Protein AF-A5BMZ5-F1 (afdb_monomer_lite)

pLDDT: mean 78.43, std 20.69, range [29.09, 98.38]

Radius of gyration: 74.48 Å; chains: 1; bounding box: 152×68×189 Å

Secondary structure (DSSP, 8-state):
-------HHHHHHHHHHHHHHHHSPPGGGS---------TTGGGSTT--HHHHHHHHHHHS-HHHHHHHHHHHHHHHHHHHHHHHHHHHHHHHHHHHHHHHHHHHHHHHHHHHHHHHHHHHHHHHHHHHHHHHHHHHHHHHHHHHHHHHHHHHHHHHHHHIIIIIHHHHHHHHHHHHHHHHHHHHHHH-TTS-HHHHHHHHHHHHHTT--THHHHHHHHHHHHHHHHHHHHHHHHTTSS-----------------TTHHHHHHHHHHHHHHHHHHHH-GGGGTTTSSTTS-----------

Foldseek 3Di:
DDDPPDDPVVVVVVVVVVVCVVPPDDCVVPDDDDDDDPDLPCCVPPPDDPVVSVVVCPVPDDPVVVVVVVVVVVVVVVVVVVVVVVVVVVVVVVVVVVVVVVVVVVVVVVVVVVVVVVVVVVVVVVVVVVVVVVVVVVVVVVVVVVVVVVVVVVVVVVVCCVPVVVVVVVVVVVVLVVLLVVLLVLLPDPPHDLVSNLVSLVVCVVSVHDCVVSLVVLVVVLVVLVVVLVVVVVVVVPPDDDDDDDDDDDDDDDPDPVPVSVVSVVVSVVSVVSSCSSCVPVPVVVVCPVPPPDDDDDDDDD

InterPro domains:
  IPR014812 Vacuolar protein sorting-associated protein 51 [PTHR15954] (8-158)

Organism: Vitis vinifera (NCBI:txid29760)

Structure (mmCIF, N/CA/C/O backbone):
data_AF-A5BMZ5-F1
#
_entry.id   AF-A5BMZ5-F1
#
loop_
_atom_site.group_PDB
_atom_site.id
_atom_site.type_symbol
_atom_site.label_atom_id
_atom_site.label_alt_id
_atom_site.label_comp_id
_atom_site.label_asym_id
_atom_site.label_entity_id
_atom_site.label_seq_id
_atom_site.pdbx_PDB_ins_code
_atom_site.Cartn_x
_atom_site.Cartn_y
_atom_site.Cartn_z
_atom_site.occupancy
_atom_site.B_iso_or_equiv
_atom_site.auth_seq_id
_atom_site.auth_comp_id
_atom_site.auth_asym_id
_atom_site.auth_atom_id
_atom_site.pdbx_PDB_model_num
ATOM 1 N N . MET A 1 1 ? 2.599 -27.514 20.127 1.00 39.00 1 MET A N 1
ATOM 2 C CA . MET A 1 1 ? 1.258 -26.909 20.258 1.00 39.00 1 MET A CA 1
ATOM 3 C C . MET A 1 1 ? 0.416 -27.870 21.077 1.00 39.00 1 MET A C 1
ATOM 5 O O . MET A 1 1 ? -0.064 -28.846 20.524 1.00 39.00 1 MET A O 1
ATOM 9 N N . ALA A 1 2 ? 0.345 -27.657 22.390 1.00 37.84 2 ALA A N 1
ATOM 10 C CA . ALA A 1 2 ? -0.583 -28.359 23.270 1.00 37.84 2 ALA A CA 1
ATOM 11 C C . ALA A 1 2 ? -1.709 -27.366 23.573 1.00 37.84 2 ALA A C 1
ATOM 13 O O . ALA A 1 2 ? -1.444 -26.300 24.124 1.00 37.84 2 ALA A O 1
ATOM 14 N N . ALA A 1 3 ? -2.912 -27.656 23.084 1.00 46.31 3 ALA A N 1
ATOM 15 C CA . ALA A 1 3 ? -4.109 -26.905 23.421 1.00 46.31 3 ALA A CA 1
ATOM 16 C C . ALA A 1 3 ? -4.651 -27.485 24.732 1.00 46.31 3 ALA A C 1
ATOM 18 O O . ALA A 1 3 ? -5.203 -28.582 24.741 1.00 46.31 3 ALA A O 1
ATOM 19 N N . ASP A 1 4 ? -4.424 -26.768 25.830 1.00 44.78 4 ASP A N 1
ATOM 20 C CA . ASP A 1 4 ? -5.126 -26.977 27.095 1.00 44.78 4 ASP A CA 1
ATOM 21 C C . ASP A 1 4 ? -6.552 -26.422 26.949 1.00 44.78 4 ASP A C 1
ATOM 23 O O . ASP A 1 4 ? -6.822 -25.256 27.244 1.00 44.78 4 ASP A O 1
ATOM 27 N N . ASP A 1 5 ? -7.472 -27.255 26.461 1.00 53.97 5 ASP A N 1
ATOM 28 C CA . ASP A 1 5 ? -8.913 -27.035 26.612 1.00 53.97 5 ASP A CA 1
ATOM 29 C C . ASP A 1 5 ? -9.302 -27.373 28.059 1.00 53.97 5 ASP A C 1
ATOM 31 O O . ASP A 1 5 ? -9.607 -28.515 28.407 1.00 53.97 5 ASP A O 1
ATOM 35 N N . ILE A 1 6 ? -9.251 -26.367 28.934 1.00 59.78 6 ILE A N 1
ATOM 36 C CA . ILE A 1 6 ? -9.703 -26.484 30.325 1.00 59.78 6 ILE A CA 1
ATOM 37 C C . ILE A 1 6 ? -11.226 -26.223 30.378 1.00 59.78 6 ILE A C 1
ATOM 39 O O . ILE A 1 6 ? -11.689 -25.217 29.831 1.00 59.78 6 ILE A O 1
ATOM 43 N N . PRO A 1 7 ? -12.038 -27.074 31.042 1.00 60.06 7 PRO A N 1
ATOM 44 C CA . PRO A 1 7 ? -13.487 -27.128 30.842 1.00 60.06 7 PRO A CA 1
ATOM 45 C C . PRO A 1 7 ? -14.222 -25.990 31.568 1.00 60.06 7 PRO A C 1
ATOM 47 O O . PRO A 1 7 ? -14.373 -25.988 32.790 1.00 60.06 7 PRO A O 1
ATOM 50 N N . LEU A 1 8 ? -14.751 -25.027 30.810 1.00 60.44 8 LEU A N 1
ATOM 51 C CA . LEU A 1 8 ? -15.647 -23.974 31.319 1.00 60.44 8 LEU A CA 1
ATOM 52 C C . LEU A 1 8 ? -16.979 -24.524 31.875 1.00 60.44 8 LEU A C 1
ATOM 54 O O . LEU A 1 8 ? -17.630 -23.863 32.690 1.00 60.44 8 LEU A O 1
ATOM 58 N N . ASP A 1 9 ? -17.371 -25.733 31.469 1.00 76.38 9 ASP A N 1
ATOM 59 C CA . ASP A 1 9 ? -18.666 -26.339 31.801 1.00 76.38 9 ASP A CA 1
ATOM 60 C C . ASP A 1 9 ? -18.767 -26.795 33.269 1.00 76.38 9 ASP A C 1
ATOM 62 O O . ASP A 1 9 ? -19.810 -26.624 33.904 1.00 76.38 9 ASP A O 1
ATOM 66 N N . ASP A 1 10 ? -17.668 -27.249 33.882 1.00 84.69 10 ASP A N 1
ATOM 67 C CA . ASP A 1 10 ? -17.675 -27.719 35.277 1.00 84.69 10 ASP A CA 1
ATOM 68 C C . ASP A 1 10 ? -17.980 -26.596 36.273 1.00 84.69 10 ASP A C 1
ATOM 70 O O . ASP A 1 10 ? -18.691 -26.791 37.264 1.00 84.69 10 ASP A O 1
ATOM 74 N N . LYS A 1 11 ? -17.480 -25.384 36.002 1.00 83.50 11 LYS A N 1
ATOM 75 C CA . LYS A 1 11 ? -17.767 -24.203 36.827 1.00 83.50 11 LYS A CA 1
ATOM 76 C C . LYS A 1 11 ? -19.232 -23.789 36.697 1.00 83.50 11 LYS A C 1
ATOM 78 O O . LYS A 1 11 ? -19.868 -23.462 37.698 1.00 83.50 11 LYS A O 1
ATOM 83 N N . ALA A 1 12 ? -19.774 -23.828 35.481 1.00 85.69 12 ALA A N 1
ATOM 84 C CA . ALA A 1 12 ? -21.174 -23.507 35.220 1.00 85.69 12 ALA A CA 1
ATOM 85 C C . ALA A 1 12 ? -22.126 -24.546 35.833 1.00 85.69 12 ALA A C 1
ATOM 87 O O . ALA A 1 12 ? -23.187 -24.190 36.345 1.00 85.69 12 ALA A O 1
ATOM 88 N N . LYS A 1 13 ? -21.744 -25.826 35.827 1.00 87.69 13 LYS A N 1
ATOM 89 C CA . LYS A 1 13 ? -22.508 -26.910 36.448 1.00 87.69 13 LYS A CA 1
ATOM 90 C C . LYS A 1 13 ? -22.526 -26.799 37.974 1.00 87.69 13 LYS A C 1
ATOM 92 O O . LYS A 1 13 ? -23.607 -26.750 38.547 1.00 87.69 13 LYS A O 1
ATOM 97 N N . ARG A 1 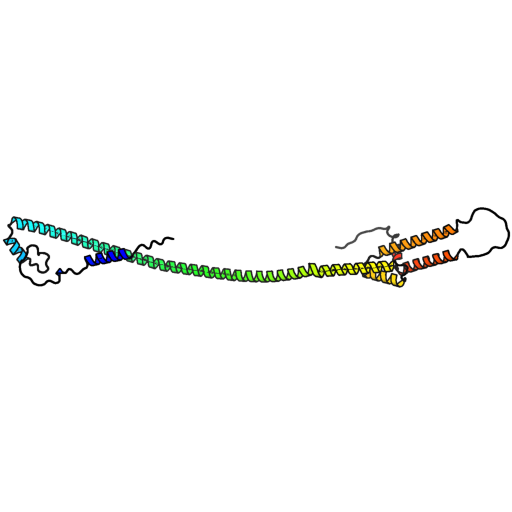14 ? -21.367 -26.596 38.618 1.00 88.31 14 ARG A N 1
ATOM 98 C CA . ARG A 1 14 ? -21.292 -26.357 40.077 1.00 88.31 14 ARG A CA 1
ATOM 99 C C . ARG A 1 14 ? -22.102 -25.140 40.516 1.00 88.31 14 ARG A C 1
ATOM 101 O O . ARG A 1 14 ? -22.723 -25.162 41.570 1.00 88.31 14 ARG A O 1
ATOM 108 N N . MET A 1 15 ? -22.099 -24.080 39.711 1.00 87.88 15 MET A N 1
ATOM 109 C CA . MET A 1 15 ? -22.868 -22.871 39.999 1.00 87.88 15 MET A CA 1
ATOM 110 C C . MET A 1 15 ? -24.378 -23.106 39.867 1.00 87.88 15 MET A C 1
ATOM 112 O O . MET A 1 15 ? -25.135 -22.604 40.691 1.00 87.88 15 MET A O 1
ATOM 116 N N . ARG A 1 16 ? -24.822 -23.905 38.888 1.00 86.50 16 ARG A N 1
ATOM 117 C CA . ARG A 1 16 ? -26.228 -24.324 38.772 1.00 86.50 16 ARG A CA 1
ATOM 118 C C . ARG A 1 16 ? -26.668 -25.202 39.940 1.00 86.50 16 ARG A C 1
ATOM 120 O O . ARG A 1 16 ? -27.729 -24.939 40.493 1.00 86.50 16 ARG A O 1
ATOM 127 N N . ASP A 1 17 ? -25.853 -26.172 40.345 1.00 89.19 17 ASP A N 1
ATOM 128 C CA . ASP A 1 17 ? -26.169 -27.056 41.475 1.00 89.19 17 ASP A CA 1
ATOM 129 C C . ASP A 1 17 ? -26.248 -26.271 42.794 1.00 89.19 17 ASP A C 1
ATOM 131 O O . ASP A 1 17 ? -27.177 -26.465 43.576 1.00 89.19 17 ASP A O 1
ATOM 135 N N . LEU A 1 18 ? -25.337 -25.311 43.003 1.00 90.12 18 LEU A N 1
ATOM 136 C CA . LEU A 1 18 ? -25.355 -24.425 44.168 1.00 90.12 18 LEU A CA 1
ATOM 137 C C . LEU A 1 18 ? -26.603 -23.531 44.183 1.00 90.12 18 LEU A C 1
ATOM 139 O O . LEU A 1 18 ? -27.284 -23.421 45.195 1.00 90.12 18 LEU A O 1
ATOM 143 N N . LEU A 1 19 ? -26.945 -22.906 43.054 1.00 88.25 19 LEU A N 1
ATOM 144 C CA . LEU A 1 19 ? -28.168 -22.104 42.961 1.00 88.25 19 LEU A CA 1
ATOM 145 C C . LEU A 1 19 ? -29.416 -22.975 43.164 1.00 88.25 19 LEU A C 1
ATOM 147 O O . LEU A 1 19 ? -30.345 -22.561 43.852 1.00 88.25 19 LEU A O 1
ATOM 151 N N . SER A 1 20 ? -29.423 -24.203 42.645 1.00 83.81 20 SER A N 1
ATOM 152 C CA . SER A 1 20 ? -30.522 -25.142 42.859 1.00 83.81 20 SER A CA 1
ATOM 153 C C . SER A 1 20 ? -30.677 -25.531 44.328 1.00 83.81 20 SER A C 1
ATOM 155 O O . SER A 1 20 ? -31.809 -25.706 44.762 1.00 83.81 20 SER A O 1
ATOM 157 N N . SER A 1 21 ? -29.597 -25.641 45.110 1.00 82.94 21 SER A N 1
ATOM 158 C CA . SER A 1 21 ? -29.715 -25.934 46.546 1.00 82.94 21 SER A CA 1
ATOM 159 C C . SER A 1 21 ? -30.253 -24.753 47.358 1.00 82.94 21 SER A C 1
ATOM 161 O O . SER A 1 21 ? -30.908 -24.974 48.368 1.00 82.94 21 SER A O 1
ATOM 163 N N . PHE A 1 22 ? -29.989 -23.510 46.932 1.00 78.88 22 PHE A N 1
ATOM 164 C CA . PHE A 1 22 ? -30.462 -22.301 47.625 1.00 78.88 22 PHE A CA 1
ATOM 165 C C . PHE A 1 22 ? -31.892 -21.887 47.253 1.00 78.88 22 PHE A C 1
ATOM 167 O O . PHE A 1 22 ? -32.569 -21.270 48.069 1.00 78.88 22 PHE A O 1
ATOM 174 N N . TYR A 1 23 ? -32.341 -22.199 46.034 1.00 85.31 23 TYR A N 1
ATOM 175 C CA . TYR A 1 23 ? -33.642 -21.766 45.507 1.00 85.31 23 TYR A CA 1
ATOM 176 C C . TYR A 1 23 ? -34.626 -22.918 45.245 1.00 85.31 23 TYR A C 1
ATOM 178 O O . TYR A 1 23 ? -35.696 -22.681 44.681 1.00 85.31 23 TYR A O 1
ATOM 186 N N . ALA A 1 24 ? -34.295 -24.162 45.619 1.00 78.62 24 ALA A N 1
ATOM 187 C CA . ALA A 1 24 ? -35.260 -25.258 45.565 1.00 78.62 24 ALA A CA 1
ATOM 188 C C . ALA A 1 24 ? -36.476 -24.936 46.459 1.00 78.62 24 ALA A C 1
ATOM 190 O O . ALA A 1 24 ? -36.289 -24.462 47.580 1.00 78.62 24 ALA A O 1
ATOM 191 N N . PRO A 1 25 ? -37.713 -25.195 45.997 1.00 67.69 25 PRO A N 1
ATOM 192 C CA . PRO A 1 25 ? -38.900 -25.027 46.825 1.00 67.69 25 PRO A CA 1
ATOM 193 C C . PRO A 1 25 ? -38.810 -25.935 48.056 1.00 67.69 25 PRO A C 1
ATOM 195 O O . PRO A 1 25 ? -38.662 -27.150 47.916 1.00 67.69 25 PRO A O 1
ATOM 198 N N . ASP A 1 26 ? -38.891 -25.352 49.251 1.00 52.69 26 ASP A N 1
ATOM 199 C CA . ASP A 1 26 ? -38.921 -26.104 50.503 1.00 52.69 26 ASP A CA 1
ATOM 200 C C . ASP A 1 26 ? -40.216 -26.950 50.558 1.00 52.69 26 ASP A C 1
ATOM 202 O O . ASP A 1 26 ? -41.314 -26.397 50.417 1.00 52.69 26 ASP A O 1
ATOM 206 N N . PRO A 1 27 ? -40.148 -28.286 50.736 1.00 58.25 27 PRO A N 1
ATOM 207 C CA . PRO A 1 27 ? -41.333 -29.145 50.836 1.00 58.25 27 PRO A CA 1
ATOM 208 C C . PRO A 1 27 ? -42.259 -28.805 52.020 1.00 58.25 27 PRO A C 1
ATOM 210 O O . PRO A 1 27 ? -43.368 -29.337 52.105 1.00 58.25 27 PRO A O 1
ATOM 213 N N . SER A 1 28 ? -41.860 -27.899 52.915 1.00 53.31 28 SER A N 1
ATOM 214 C CA . SER A 1 28 ? -42.665 -27.426 54.044 1.00 53.31 28 SER A CA 1
ATOM 215 C C . SER A 1 28 ? -43.904 -26.593 53.656 1.00 53.31 28 SER A C 1
ATOM 217 O O . SER A 1 28 ? -44.767 -26.374 54.504 1.00 53.31 28 SER A O 1
ATOM 219 N N . THR A 1 29 ? -44.088 -26.201 52.386 1.00 55.44 29 THR A N 1
ATOM 220 C CA . THR A 1 29 ? -45.316 -25.494 51.944 1.00 55.44 29 THR A CA 1
ATOM 221 C C . THR A 1 29 ? -46.476 -26.418 51.532 1.00 55.44 29 THR A C 1
ATOM 223 O O . THR A 1 29 ? -47.549 -25.931 51.178 1.00 55.44 29 THR A O 1
ATOM 226 N N . ALA A 1 30 ? -46.302 -27.746 51.586 1.00 53.12 30 ALA A N 1
ATOM 227 C CA . ALA A 1 30 ? -47.281 -28.722 51.086 1.00 53.12 30 ALA A CA 1
ATOM 228 C C . ALA A 1 30 ? -47.823 -29.700 52.149 1.00 53.12 30 ALA A C 1
ATOM 230 O O . ALA A 1 30 ? -48.207 -30.819 51.815 1.00 53.12 30 ALA A O 1
ATOM 231 N N . SER A 1 31 ? -47.900 -29.300 53.422 1.00 43.50 31 SER A N 1
ATOM 232 C CA . SER A 1 31 ? -48.566 -30.109 54.454 1.00 43.50 31 SER A CA 1
ATOM 233 C C . SER A 1 31 ? -49.461 -29.260 55.352 1.00 43.50 31 SER A C 1
ATOM 235 O O . SER A 1 31 ? -49.090 -28.864 56.454 1.00 43.50 31 SER A O 1
ATOM 237 N N . ASN A 1 32 ? -50.683 -29.020 54.880 1.00 47.94 32 ASN A N 1
ATOM 238 C CA . ASN A 1 32 ? -51.773 -28.536 55.715 1.00 47.94 32 ASN A CA 1
ATOM 239 C C . ASN A 1 32 ? -52.425 -29.701 56.480 1.00 47.94 32 ASN A C 1
ATOM 241 O O . ASN A 1 32 ? -52.769 -30.727 55.900 1.00 47.94 32 ASN A O 1
ATOM 245 N N . THR A 1 33 ? -52.692 -29.445 57.765 1.00 49.25 33 THR A N 1
ATOM 246 C CA . THR A 1 33 ? -53.562 -30.178 58.709 1.00 49.25 33 THR A CA 1
ATOM 247 C C . THR A 1 33 ? -52.993 -31.416 59.422 1.00 49.25 33 THR A C 1
ATOM 249 O O . THR A 1 33 ? -53.167 -32.552 59.003 1.00 49.25 33 THR A O 1
ATOM 252 N N . SER A 1 34 ? -52.438 -31.199 60.620 1.00 43.00 34 SER A N 1
ATOM 253 C CA . SER A 1 34 ? -52.621 -32.118 61.753 1.00 43.00 34 SER A CA 1
ATOM 254 C C . SER A 1 34 ? -52.491 -31.357 63.075 1.00 43.00 34 SER A C 1
ATOM 256 O O . SER A 1 34 ? -51.627 -30.500 63.243 1.00 43.00 34 SER A O 1
ATOM 258 N N . SER A 1 35 ? -53.430 -31.604 63.982 1.00 47.75 35 SER A N 1
ATOM 259 C CA . SER A 1 35 ? -53.675 -30.837 65.200 1.00 47.75 35 SER A CA 1
ATOM 260 C C . SER A 1 35 ? -52.624 -31.032 66.297 1.00 47.75 35 SER A C 1
ATOM 262 O O . SER A 1 35 ? -52.128 -32.140 66.471 1.00 47.75 35 SER A O 1
ATOM 264 N N . LYS A 1 36 ? -52.524 -30.008 67.161 1.00 53.03 36 LYS A N 1
ATOM 265 C CA . LYS A 1 36 ? -52.103 -30.061 68.576 1.00 53.03 36 LYS A CA 1
ATOM 266 C C . LYS A 1 36 ? -50.643 -30.446 68.814 1.00 53.03 36 LYS A C 1
ATOM 268 O O . LYS A 1 36 ? -50.326 -31.612 68.955 1.00 53.03 36 LYS A O 1
ATOM 273 N N . TYR A 1 37 ? -49.787 -29.443 68.971 1.00 45.78 37 TYR A N 1
ATOM 274 C CA . TYR A 1 37 ? -49.382 -28.867 70.262 1.00 45.78 37 TYR A CA 1
ATOM 275 C C . TYR A 1 37 ? -48.774 -27.492 69.943 1.00 45.78 37 TYR A C 1
ATOM 277 O O . TYR A 1 37 ? -47.909 -27.404 69.077 1.00 45.78 37 TYR A O 1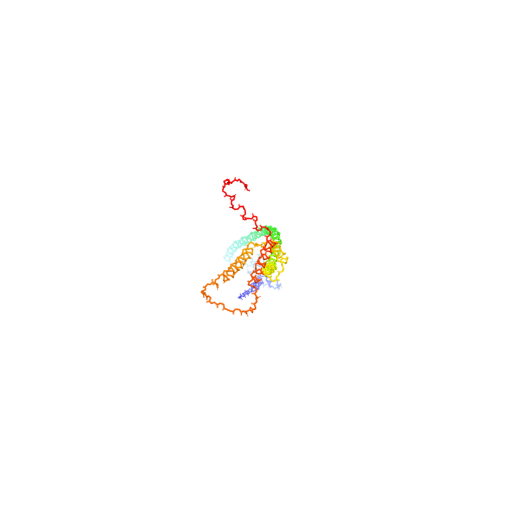
ATOM 285 N N . VAL A 1 38 ? -49.227 -26.414 70.597 1.00 55.41 38 VAL A N 1
ATOM 286 C CA . VAL A 1 38 ? -48.511 -25.126 70.544 1.00 55.41 38 VAL A CA 1
ATOM 287 C C . VAL A 1 38 ? -47.209 -25.342 71.310 1.00 55.41 38 VAL A C 1
ATOM 289 O O . VAL A 1 38 ? -47.176 -25.298 72.541 1.00 55.41 38 VAL A O 1
ATOM 292 N N . SER A 1 39 ? -46.163 -25.723 70.579 1.00 57.06 39 SER A N 1
ATOM 293 C CA . SER A 1 39 ? -44.804 -25.777 71.101 1.00 57.06 39 SER A CA 1
ATOM 294 C C . SER A 1 39 ? -44.344 -24.345 71.353 1.00 57.06 39 SER A C 1
ATOM 296 O O . SER A 1 39 ? -44.571 -23.480 70.506 1.00 57.06 39 SER A O 1
ATOM 298 N N . LEU A 1 40 ? -43.703 -24.083 72.497 1.00 60.25 40 LEU A N 1
ATOM 299 C CA . LEU A 1 40 ? -43.158 -22.753 72.801 1.00 60.25 40 LEU A CA 1
ATOM 300 C C . LEU A 1 40 ? -42.115 -22.292 71.762 1.00 60.25 40 LEU A C 1
ATOM 302 O O . LEU A 1 40 ? -41.878 -21.100 71.633 1.00 60.25 40 LEU A O 1
ATOM 306 N N . ASP A 1 41 ? -41.562 -23.202 70.960 1.00 63.88 41 ASP A N 1
ATOM 307 C CA . ASP A 1 41 ? -40.549 -22.879 69.948 1.00 63.88 41 ASP A CA 1
ATOM 308 C C . ASP A 1 41 ? -41.134 -22.457 68.584 1.00 63.88 41 ASP A C 1
ATOM 310 O O . ASP A 1 41 ? -40.396 -22.116 67.662 1.00 63.88 41 ASP A O 1
ATOM 314 N N . ALA A 1 42 ? -42.463 -22.448 68.422 1.00 69.75 42 ALA A N 1
ATOM 315 C CA . ALA A 1 42 ? -43.128 -22.155 67.144 1.00 69.75 42 ALA A CA 1
ATOM 316 C C . ALA A 1 42 ? -43.269 -20.648 66.823 1.00 69.75 42 ALA A C 1
ATOM 318 O O . ALA A 1 42 ? -44.102 -20.273 65.995 1.00 69.75 42 ALA A O 1
ATOM 319 N N . ILE A 1 43 ? -42.457 -19.788 67.447 1.00 77.56 43 ILE A N 1
ATOM 320 C CA . ILE A 1 43 ? -42.510 -18.316 67.333 1.00 77.56 43 ILE A CA 1
ATOM 321 C C . ILE A 1 43 ? -42.301 -17.784 65.904 1.00 77.56 43 ILE A C 1
ATOM 323 O O . ILE A 1 43 ? -42.793 -16.712 65.573 1.00 77.56 43 ILE A O 1
ATOM 327 N N . ASN A 1 44 ? -41.629 -18.551 65.040 1.00 82.12 44 ASN A N 1
ATOM 328 C CA . ASN A 1 44 ? -41.337 -18.177 63.648 1.00 82.12 44 ASN A CA 1
ATOM 329 C C . ASN A 1 44 ? -42.418 -18.629 62.645 1.00 82.12 44 ASN A C 1
ATOM 331 O O . ASN A 1 44 ? -42.240 -18.500 61.435 1.00 82.12 44 ASN A O 1
ATOM 335 N N . THR A 1 45 ? -43.527 -19.199 63.123 1.00 85.38 45 THR A N 1
ATOM 336 C CA . THR A 1 45 ? -44.600 -19.708 62.256 1.00 85.38 45 THR A CA 1
ATOM 337 C C . THR A 1 45 ? -45.559 -18.583 61.875 1.00 85.38 45 THR A C 1
ATOM 339 O O . THR A 1 45 ? -45.918 -17.752 62.704 1.00 85.38 45 THR A O 1
ATOM 342 N N . THR A 1 46 ? -46.075 -18.593 60.646 1.00 82.19 46 THR A N 1
ATOM 343 C CA . THR A 1 46 ? -47.043 -17.596 60.145 1.00 82.19 46 THR A CA 1
ATOM 344 C C . THR A 1 46 ? -48.375 -17.560 60.907 1.00 82.19 46 THR A C 1
ATOM 346 O O . THR A 1 46 ? -49.158 -16.634 60.724 1.00 82.19 46 THR A O 1
ATOM 349 N N . SER A 1 47 ? -48.655 -18.563 61.743 1.00 82.00 47 SER A N 1
ATOM 350 C CA . SER A 1 47 ? -49.837 -18.662 62.607 1.00 82.00 47 SER A CA 1
ATOM 351 C C . SER A 1 47 ? -49.541 -18.333 64.078 1.00 82.00 47 SER A C 1
ATOM 353 O O . SER A 1 47 ? -50.258 -18.807 64.959 1.00 82.00 47 SER A O 1
ATOM 355 N N . PHE A 1 48 ? -48.451 -17.616 64.366 1.00 86.38 48 PHE A N 1
ATOM 356 C CA . PHE A 1 48 ? -48.077 -17.245 65.729 1.00 86.38 48 PHE A CA 1
ATOM 357 C C . PHE A 1 48 ? -49.128 -16.326 66.371 1.00 86.38 48 PHE A C 1
ATOM 359 O O . PHE A 1 48 ? -49.509 -15.305 65.801 1.00 86.38 48 PHE A O 1
ATOM 366 N N . ASP A 1 49 ? -49.567 -16.690 67.577 1.00 84.94 49 ASP A N 1
ATOM 367 C CA . ASP A 1 49 ? -50.475 -15.905 68.413 1.00 84.94 49 ASP A CA 1
ATOM 368 C C . ASP A 1 49 ? -49.749 -15.536 69.716 1.00 84.94 49 ASP A C 1
ATOM 370 O O . ASP A 1 49 ? -49.427 -16.402 70.541 1.00 84.94 49 ASP A O 1
ATOM 374 N N . ALA A 1 50 ? -49.475 -14.239 69.878 1.00 87.81 50 ALA A N 1
ATOM 375 C CA . ALA A 1 50 ? -48.731 -13.699 71.009 1.00 87.81 50 ALA A CA 1
ATOM 376 C C . ALA A 1 50 ? -49.455 -13.921 72.343 1.00 87.81 50 ALA A C 1
ATOM 378 O O . ALA A 1 50 ? -48.809 -14.241 73.342 1.00 87.81 50 ALA A O 1
ATOM 379 N N . ASP A 1 51 ? -50.784 -13.813 72.361 1.00 86.94 51 ASP A N 1
ATOM 380 C CA . ASP A 1 51 ? -51.572 -13.930 73.585 1.00 86.94 51 ASP A CA 1
ATOM 381 C C . ASP A 1 51 ? -51.610 -15.386 74.063 1.00 86.94 51 ASP A C 1
ATOM 383 O O . ASP A 1 51 ? -51.450 -15.667 75.255 1.00 86.94 51 ASP A O 1
ATOM 387 N N . GLN A 1 52 ? -51.755 -16.344 73.141 1.00 86.06 52 GLN A N 1
ATOM 388 C CA . GLN A 1 52 ? -51.686 -17.773 73.474 1.00 86.06 52 GLN A CA 1
ATOM 389 C C . GLN A 1 52 ? -50.290 -18.186 73.951 1.00 86.06 52 GLN A C 1
ATOM 391 O O . GLN A 1 52 ? -50.166 -18.920 74.936 1.00 86.06 52 GLN A O 1
ATOM 396 N N . TYR A 1 53 ? -49.241 -17.693 73.290 1.00 86.75 53 TYR A N 1
ATOM 397 C CA . TYR A 1 53 ? -47.857 -17.948 73.678 1.00 86.75 53 TYR A CA 1
ATOM 398 C C . TYR A 1 53 ? -47.539 -17.381 75.070 1.00 86.75 53 TYR A C 1
ATOM 400 O O . TYR A 1 53 ? -47.000 -18.099 75.914 1.00 86.75 53 TYR A O 1
ATOM 408 N N . MET A 1 54 ? -47.934 -16.135 75.349 1.00 87.81 54 MET A N 1
ATOM 409 C CA . MET A 1 54 ? -47.681 -15.487 76.639 1.00 87.81 54 MET A CA 1
ATOM 410 C C . MET A 1 54 ? -48.451 -16.135 77.790 1.00 87.81 54 MET A C 1
ATOM 412 O O . MET A 1 54 ? -47.880 -16.332 78.863 1.00 87.81 54 MET A O 1
ATOM 416 N N . ASN A 1 55 ? -49.710 -16.529 77.573 1.00 86.88 55 ASN A N 1
ATOM 417 C CA . ASN A 1 55 ? -50.490 -17.259 78.576 1.00 86.88 55 ASN A CA 1
ATOM 418 C C . ASN A 1 55 ? -49.864 -18.623 78.905 1.00 86.88 55 ASN A C 1
ATOM 420 O O . ASN A 1 55 ? -49.792 -19.009 80.073 1.00 86.88 55 ASN A O 1
ATOM 424 N N . LEU A 1 56 ? -49.376 -19.346 77.892 1.00 86.19 56 LEU A N 1
ATOM 425 C CA . LEU A 1 56 ? -48.705 -20.632 78.082 1.00 86.19 56 LEU A CA 1
ATOM 426 C C . LEU A 1 56 ? -47.343 -20.474 78.775 1.00 86.19 56 LEU A C 1
ATOM 428 O O . LEU A 1 56 ? -46.991 -21.292 79.625 1.00 86.19 56 LEU A O 1
ATOM 432 N N . LEU A 1 57 ? -46.590 -19.425 78.429 1.00 85.50 57 LEU A N 1
ATOM 433 C CA . LEU A 1 57 ? -45.307 -19.100 79.046 1.00 85.50 57 LEU A CA 1
ATOM 434 C C . LEU A 1 57 ? -45.497 -18.756 80.529 1.00 85.50 57 LEU A C 1
ATOM 436 O O . LEU A 1 57 ? -44.856 -19.378 81.368 1.00 85.50 57 LEU A O 1
ATOM 440 N N . ALA A 1 58 ? -46.445 -17.873 80.861 1.00 86.44 58 ALA A N 1
ATOM 441 C CA . ALA A 1 58 ? -46.739 -17.466 82.238 1.00 86.44 58 ALA A CA 1
ATOM 442 C C . ALA A 1 58 ? -47.226 -18.619 83.138 1.00 86.44 58 ALA A C 1
ATOM 444 O O . ALA A 1 58 ? -46.995 -18.595 84.343 1.00 86.44 58 ALA A O 1
ATOM 445 N N . GLN A 1 59 ? -47.889 -19.634 82.570 1.00 87.81 59 GLN A N 1
ATOM 446 C CA . GLN A 1 59 ? -48.292 -20.835 83.313 1.00 87.81 59 GLN A CA 1
ATOM 447 C C . GLN A 1 59 ? -47.140 -21.824 83.546 1.00 87.81 59 GLN A C 1
ATOM 449 O O . GLN A 1 59 ? -47.205 -22.616 84.486 1.00 87.81 59 GLN A O 1
ATOM 454 N N . LYS A 1 60 ? -46.113 -21.829 82.685 1.00 85.50 60 LYS A N 1
ATOM 455 C CA . LYS A 1 60 ? -45.034 -22.832 82.701 1.00 85.50 60 LYS A CA 1
ATOM 456 C C . LYS A 1 60 ? -43.721 -22.340 83.305 1.00 85.50 60 LYS A C 1
ATOM 458 O O . LYS A 1 60 ? -42.937 -23.177 83.750 1.00 85.50 60 LYS A O 1
ATOM 463 N N . SER A 1 61 ? -43.454 -21.037 83.312 1.00 86.94 61 SER A N 1
ATOM 464 C CA . SER A 1 61 ? -42.241 -20.458 83.895 1.00 86.94 61 SER A CA 1
ATOM 465 C C . SER A 1 61 ? -42.519 -19.772 85.234 1.00 86.94 61 SER A C 1
ATOM 467 O O . SER A 1 61 ? -43.616 -19.296 85.511 1.00 86.94 61 SER A O 1
ATOM 469 N N . ASN A 1 62 ? -41.503 -19.738 86.098 1.00 90.31 62 ASN A N 1
ATOM 470 C CA . ASN A 1 62 ? -41.513 -18.889 87.287 1.00 90.31 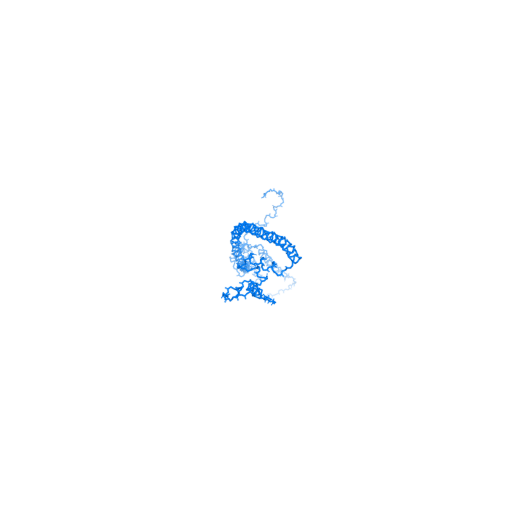62 ASN A CA 1
ATOM 471 C C . ASN A 1 62 ? -41.089 -17.453 86.915 1.00 90.31 62 ASN A C 1
ATOM 473 O O . ASN A 1 62 ? -40.626 -17.198 85.801 1.00 90.31 62 ASN A O 1
ATOM 477 N N . LEU A 1 63 ? -41.237 -16.510 87.851 1.00 89.12 63 LEU A N 1
ATOM 478 C CA . LEU A 1 63 ? -40.945 -15.091 87.609 1.00 89.12 63 LEU A CA 1
ATOM 479 C C . LEU A 1 63 ? -39.512 -14.849 87.102 1.00 89.12 63 LEU A C 1
ATOM 481 O O . LEU A 1 63 ? -39.321 -14.045 86.197 1.00 89.12 63 LEU A O 1
ATOM 485 N N . GLU A 1 64 ? -38.532 -15.575 87.642 1.00 91.69 64 GLU A N 1
ATOM 486 C CA . GLU A 1 64 ? -37.126 -15.478 87.231 1.00 91.69 64 GLU A CA 1
ATOM 487 C C . GLU A 1 64 ? -36.933 -15.912 85.771 1.00 91.69 64 GLU A C 1
ATOM 489 O O . GLU A 1 64 ? -36.318 -15.201 84.982 1.00 91.69 64 GLU A O 1
ATOM 494 N N . GLY A 1 65 ? -37.531 -17.040 85.371 1.00 88.69 65 GLY A N 1
ATOM 495 C CA . GLY A 1 65 ? -37.484 -17.518 83.989 1.00 88.69 65 GLY A CA 1
ATOM 496 C C . GLY A 1 65 ? -38.185 -16.575 83.009 1.00 88.69 65 GLY A C 1
ATOM 497 O O . GLY A 1 65 ? -37.723 -16.400 81.882 1.00 88.69 65 GLY A O 1
ATOM 498 N N . LEU A 1 66 ? -39.272 -15.925 83.435 1.00 90.19 66 LEU A N 1
ATOM 499 C CA . LEU A 1 66 ? -39.953 -14.912 82.627 1.00 90.19 66 LEU A CA 1
ATOM 500 C C . LEU A 1 66 ? -39.094 -13.648 82.454 1.00 90.19 66 LEU A C 1
ATOM 502 O O . LEU A 1 66 ? -39.030 -13.093 81.356 1.00 90.19 66 LEU A O 1
ATOM 506 N N . LEU A 1 67 ? -38.401 -13.220 83.512 1.00 91.44 67 LEU A N 1
ATOM 507 C CA . LEU A 1 67 ? -37.513 -12.057 83.495 1.00 91.44 67 LEU A CA 1
ATOM 508 C C . LEU A 1 67 ? -36.279 -12.316 82.622 1.00 91.44 67 LEU A C 1
ATOM 510 O O . LEU A 1 67 ? -35.940 -11.492 81.772 1.00 91.44 67 LEU A O 1
ATOM 514 N N . GLN A 1 68 ? -35.678 -13.499 82.749 1.00 93.06 68 GLN A N 1
ATOM 515 C CA . GLN A 1 68 ? -34.591 -13.952 81.887 1.00 93.06 68 GLN A CA 1
ATOM 516 C C . GLN A 1 68 ? -35.019 -13.980 80.410 1.00 93.06 68 GLN A C 1
ATOM 518 O O . GLN A 1 68 ? -34.317 -13.434 79.557 1.00 93.06 68 GLN A O 1
ATOM 523 N N . ARG A 1 69 ? -36.212 -14.513 80.099 1.00 88.56 69 ARG A N 1
ATOM 524 C CA . ARG A 1 69 ? -36.724 -14.534 78.719 1.00 88.56 69 ARG A CA 1
ATOM 525 C C . ARG A 1 69 ? -36.976 -13.131 78.164 1.00 88.56 69 ARG A C 1
ATOM 527 O O . ARG A 1 69 ? -36.724 -12.898 76.986 1.00 88.56 69 ARG A O 1
ATOM 534 N N . HIS A 1 70 ? -37.428 -12.188 78.992 1.00 90.56 70 HIS A N 1
ATOM 535 C CA . HIS A 1 70 ? -37.549 -10.783 78.594 1.00 90.56 70 HIS A CA 1
ATOM 536 C C . HIS A 1 70 ? -36.184 -10.168 78.249 1.00 90.56 70 HIS A C 1
ATOM 538 O O . HIS A 1 70 ? -36.056 -9.501 77.224 1.00 90.56 70 HIS A O 1
ATOM 544 N N . VAL A 1 71 ? -35.157 -10.405 79.072 1.00 95.31 71 VAL A N 1
ATOM 545 C CA . VAL A 1 71 ? -33.797 -9.898 78.816 1.00 95.31 71 VAL A CA 1
ATOM 546 C C . VAL A 1 71 ? -33.225 -10.480 77.522 1.00 95.31 71 VAL A C 1
ATOM 548 O O . VAL A 1 71 ? -32.678 -9.739 76.706 1.00 95.31 71 VAL A O 1
ATOM 551 N N . GLU A 1 72 ? -33.392 -11.783 77.300 1.00 93.56 72 GLU A N 1
ATOM 552 C CA . GLU A 1 72 ? -32.970 -12.445 76.062 1.00 93.56 72 GLU A CA 1
ATOM 553 C C . GLU A 1 72 ? -33.690 -11.886 74.838 1.00 93.56 72 GLU A C 1
ATOM 555 O O . GLU A 1 72 ? -33.046 -11.565 73.844 1.00 93.56 72 GLU A O 1
ATOM 560 N N . MET A 1 73 ? -35.010 -11.712 74.920 1.00 92.06 73 MET A N 1
ATOM 561 C CA . MET A 1 73 ? -35.808 -11.164 73.825 1.00 92.06 73 MET A CA 1
ATOM 562 C C . MET A 1 73 ? -35.409 -9.718 73.510 1.00 92.06 73 MET A C 1
ATOM 564 O O . MET A 1 73 ? -35.295 -9.349 72.346 1.00 92.06 73 MET A O 1
ATOM 568 N N . ALA A 1 74 ? -35.125 -8.901 74.528 1.00 95.94 74 ALA A N 1
ATOM 569 C CA . ALA A 1 74 ? -34.631 -7.540 74.331 1.00 95.94 74 ALA A CA 1
ATOM 570 C C . ALA A 1 74 ? -33.255 -7.515 73.638 1.00 95.94 74 ALA A C 1
ATOM 572 O O . ALA A 1 74 ? -33.009 -6.664 72.778 1.00 95.94 74 ALA A O 1
ATOM 573 N N . ALA A 1 75 ? -32.365 -8.452 73.978 1.00 96.69 75 ALA A N 1
ATOM 574 C CA . ALA A 1 75 ? -31.080 -8.603 73.300 1.00 96.69 75 ALA A CA 1
ATOM 575 C C . ALA A 1 75 ? -31.252 -9.079 71.846 1.00 96.69 75 ALA A C 1
ATOM 577 O O . ALA A 1 75 ? -30.604 -8.547 70.945 1.00 96.69 75 ALA A O 1
ATOM 578 N N . GLU A 1 76 ? -32.158 -10.028 71.609 1.00 95.56 76 GLU A N 1
ATOM 579 C CA . GLU A 1 76 ? -32.480 -10.562 70.284 1.00 95.56 76 GLU A CA 1
ATOM 580 C C . GLU A 1 76 ? -33.065 -9.481 69.362 1.00 95.56 76 GLU A C 1
ATOM 582 O O . GLU A 1 76 ? -32.587 -9.319 68.243 1.00 95.56 76 GLU A O 1
ATOM 587 N N . ILE A 1 77 ? -33.998 -8.655 69.856 1.00 95.12 77 ILE A N 1
ATOM 588 C CA . ILE A 1 77 ? -34.550 -7.505 69.117 1.00 95.12 77 ILE A CA 1
ATOM 589 C C . ILE A 1 77 ? -33.433 -6.555 68.669 1.00 95.12 77 ILE A C 1
ATOM 591 O O . ILE A 1 77 ? -33.407 -6.120 67.518 1.00 95.12 77 ILE A O 1
ATOM 595 N N . LYS A 1 78 ? -32.490 -6.239 69.563 1.00 96.94 78 LYS A N 1
ATOM 596 C CA . LYS A 1 78 ? -31.376 -5.339 69.242 1.00 96.94 78 LYS A CA 1
ATOM 597 C C . LYS A 1 78 ? -30.422 -5.943 68.206 1.00 96.94 78 LYS A C 1
ATOM 599 O O . LYS A 1 78 ? -29.939 -5.228 67.326 1.00 96.94 78 LYS A O 1
ATOM 604 N N . ASN A 1 79 ? -30.138 -7.239 68.311 1.00 96.75 79 ASN A N 1
ATOM 605 C CA . ASN A 1 79 ? -29.287 -7.932 67.347 1.00 96.75 79 ASN A CA 1
ATOM 606 C C . ASN A 1 79 ? -29.948 -7.969 65.964 1.00 96.75 79 ASN A C 1
ATOM 608 O O . ASN A 1 79 ? -29.302 -7.606 64.988 1.00 96.75 79 ASN A O 1
ATOM 612 N N . LEU A 1 80 ? -31.244 -8.286 65.892 1.00 96.19 80 LEU A N 1
ATOM 613 C CA . LEU A 1 80 ? -32.005 -8.283 64.640 1.00 96.19 80 LEU A CA 1
ATOM 614 C C . LEU A 1 80 ? -32.049 -6.899 63.979 1.00 96.19 80 LEU A C 1
ATOM 616 O O . LEU A 1 80 ? -31.935 -6.810 62.759 1.00 96.19 80 LEU A O 1
ATOM 620 N N . ASP A 1 81 ? -32.170 -5.817 64.754 1.00 97.12 81 ASP A N 1
ATOM 621 C CA . ASP A 1 81 ? -32.079 -4.453 64.211 1.00 97.12 81 ASP A CA 1
ATOM 622 C C . ASP A 1 81 ? -30.688 -4.167 63.622 1.00 97.12 81 ASP A C 1
ATOM 624 O O . ASP A 1 81 ? -30.560 -3.620 62.526 1.00 97.12 81 ASP A O 1
ATOM 628 N N . THR A 1 82 ? -29.633 -4.610 64.311 1.00 97.69 82 THR A N 1
ATOM 629 C CA . THR A 1 82 ? -28.250 -4.467 63.831 1.00 97.69 82 THR A CA 1
ATOM 630 C C . THR A 1 82 ? -28.026 -5.267 62.542 1.00 97.69 82 THR A C 1
ATOM 632 O O . THR A 1 82 ? -27.438 -4.753 61.588 1.00 97.69 82 THR A O 1
ATOM 635 N N . ASP A 1 83 ? -28.546 -6.493 62.474 1.00 97.31 83 ASP A N 1
ATOM 636 C CA . ASP A 1 83 ? -28.470 -7.353 61.290 1.00 97.31 83 ASP A CA 1
ATOM 637 C C . ASP A 1 83 ? -29.264 -6.774 60.115 1.00 97.31 83 ASP A C 1
ATOM 639 O O . ASP A 1 83 ? -28.783 -6.770 58.978 1.00 97.31 83 ASP A O 1
ATOM 643 N N . LEU A 1 84 ? -30.450 -6.217 60.379 1.00 96.69 84 LEU A N 1
ATOM 644 C CA . LEU A 1 84 ? -31.249 -5.523 59.374 1.00 96.69 84 LEU A CA 1
ATOM 645 C C . LEU A 1 84 ? -30.485 -4.327 58.802 1.00 96.69 84 LEU A C 1
ATOM 647 O O . LEU A 1 84 ? -30.403 -4.176 57.581 1.00 96.69 84 LEU A O 1
ATOM 651 N N . GLN A 1 85 ? -29.893 -3.494 59.663 1.00 97.69 85 GLN A N 1
ATOM 652 C CA . GLN A 1 85 ? -29.075 -2.364 59.225 1.00 97.69 85 GLN A CA 1
ATOM 653 C C . GLN A 1 85 ? -27.903 -2.841 58.364 1.00 97.69 85 GLN A C 1
ATOM 655 O O . GLN A 1 85 ? -27.696 -2.322 57.265 1.00 97.69 85 GLN A O 1
ATOM 660 N N . MET A 1 86 ? -27.170 -3.861 58.812 1.00 97.06 86 MET A N 1
ATOM 661 C CA . MET A 1 86 ? -26.047 -4.438 58.072 1.00 97.06 86 MET A CA 1
ATOM 662 C C . MET A 1 86 ? -26.472 -4.957 56.692 1.00 97.06 86 MET A C 1
ATOM 664 O O . MET A 1 86 ? -25.813 -4.653 55.696 1.00 97.06 86 MET A O 1
ATOM 668 N N . LEU A 1 87 ? -27.602 -5.662 56.600 1.00 97.19 87 LEU A N 1
ATOM 669 C CA . LEU A 1 87 ? -28.136 -6.151 55.330 1.00 97.19 87 LEU A CA 1
ATOM 670 C C . LEU A 1 87 ? -28.481 -5.002 54.376 1.00 97.19 87 LEU A C 1
ATOM 672 O O . LEU A 1 87 ? -28.153 -5.058 53.188 1.00 97.19 87 LEU A O 1
ATOM 676 N N . VAL A 1 88 ? -29.120 -3.951 54.892 1.00 97.31 88 VAL A N 1
ATOM 677 C CA . VAL A 1 88 ? -29.456 -2.752 54.119 1.00 97.31 88 VAL A CA 1
ATOM 678 C C . VAL A 1 88 ? -28.185 -2.083 53.592 1.00 97.31 88 VAL A C 1
ATOM 680 O O . VAL A 1 88 ? -28.105 -1.792 52.397 1.00 97.31 88 VAL A O 1
ATOM 683 N N . TYR A 1 89 ? -27.162 -1.903 54.433 1.00 97.19 89 TYR A N 1
ATOM 684 C CA . TYR A 1 89 ? -25.873 -1.347 54.012 1.00 97.19 89 TYR A CA 1
ATOM 685 C C . TYR A 1 89 ? -25.200 -2.195 52.937 1.00 97.19 89 TYR A C 1
ATOM 687 O O . TYR A 1 89 ? -24.760 -1.662 51.917 1.00 97.19 89 TYR A O 1
ATOM 695 N N . GLU A 1 90 ? -25.136 -3.513 53.124 1.00 97.50 90 GLU A N 1
ATOM 696 C CA . GLU A 1 90 ? -24.577 -4.404 52.114 1.00 97.50 90 GLU A CA 1
ATOM 697 C C . GLU A 1 90 ? -25.336 -4.319 50.789 1.00 97.50 90 GLU A C 1
ATOM 699 O O . GLU A 1 90 ? -24.717 -4.308 49.721 1.00 97.50 90 GLU A O 1
ATOM 704 N N . ASN A 1 91 ? -26.667 -4.256 50.838 1.00 96.94 91 ASN A N 1
ATOM 705 C CA . ASN A 1 91 ? -27.496 -4.183 49.643 1.00 96.94 91 ASN A CA 1
ATOM 706 C C . ASN A 1 91 ? -27.285 -2.860 48.890 1.00 96.94 91 ASN A C 1
ATOM 708 O O . ASN A 1 91 ? -27.020 -2.877 47.686 1.00 96.94 91 ASN A O 1
ATOM 712 N N . TYR A 1 92 ? -27.286 -1.727 49.600 1.00 97.81 92 TYR A N 1
ATOM 713 C CA . TYR A 1 92 ? -26.995 -0.424 49.002 1.00 97.81 92 TYR A CA 1
ATOM 714 C C . TYR A 1 92 ? -25.575 -0.357 48.434 1.00 97.81 92 TYR A C 1
ATOM 716 O O . TYR A 1 92 ? -25.394 0.113 47.312 1.00 97.81 92 TYR A O 1
ATOM 724 N N . ASN A 1 93 ? -24.573 -0.890 49.136 1.00 97.44 93 ASN A N 1
ATOM 725 C CA . ASN A 1 93 ? -23.199 -0.944 48.631 1.00 97.44 93 ASN A CA 1
ATOM 726 C C . ASN A 1 93 ? -23.086 -1.787 47.352 1.00 97.44 93 ASN A C 1
ATOM 728 O O . ASN A 1 93 ? -22.391 -1.391 46.409 1.00 97.44 93 ASN A O 1
ATOM 732 N N . LYS A 1 94 ? -23.803 -2.918 47.273 1.00 97.75 94 LYS A N 1
ATOM 733 C CA . LYS A 1 94 ? -23.893 -3.741 46.054 1.00 97.75 94 LYS A CA 1
ATOM 734 C C . LYS A 1 94 ? -24.559 -2.963 44.913 1.00 97.75 94 LYS A C 1
ATOM 736 O O . LYS A 1 94 ? -24.047 -2.985 43.794 1.00 97.75 94 LYS A O 1
ATOM 741 N N . PHE A 1 95 ? -25.633 -2.219 45.186 1.00 98.19 95 PHE A N 1
ATOM 742 C CA . PHE A 1 95 ? -26.313 -1.390 44.184 1.00 98.19 95 PHE A CA 1
ATOM 743 C C . PHE A 1 95 ? -25.432 -0.245 43.666 1.00 98.19 95 PHE A C 1
ATOM 745 O O . PHE A 1 95 ? -25.351 -0.012 42.456 1.00 98.19 95 PHE A O 1
ATOM 752 N N . ILE A 1 96 ? -24.722 0.440 44.564 1.00 97.00 96 ILE A N 1
ATOM 753 C CA . ILE A 1 96 ? -23.762 1.493 44.210 1.00 97.00 96 ILE A CA 1
ATOM 754 C C . ILE A 1 96 ? -22.656 0.903 43.329 1.00 97.00 96 ILE A C 1
ATOM 756 O O . ILE A 1 96 ? -22.406 1.413 42.239 1.00 97.00 96 ILE A O 1
ATOM 760 N N . SER A 1 97 ? -22.071 -0.227 43.733 1.00 98.25 97 SER A N 1
ATOM 761 C CA . SER A 1 97 ? -21.009 -0.908 42.977 1.00 98.25 97 SER A CA 1
ATOM 762 C C . SER A 1 97 ? -21.473 -1.358 41.585 1.00 98.25 97 SER A C 1
ATOM 764 O O . SER A 1 97 ? -20.753 -1.202 40.592 1.00 98.25 97 SER A O 1
ATOM 766 N N . ALA A 1 98 ? -22.698 -1.883 41.483 1.00 98.25 98 ALA A N 1
ATOM 767 C CA . ALA A 1 98 ? -23.310 -2.239 40.206 1.00 98.25 98 ALA A CA 1
ATOM 768 C C . ALA A 1 98 ? -23.503 -0.997 39.320 1.00 98.25 98 ALA A C 1
ATOM 770 O O . ALA A 1 98 ? -23.137 -1.007 38.143 1.00 98.25 98 ALA A O 1
ATOM 771 N N . THR A 1 99 ? -23.989 0.103 39.898 1.00 97.88 99 THR A N 1
ATOM 772 C CA . THR A 1 99 ? -24.193 1.374 39.189 1.00 97.88 99 THR A CA 1
ATOM 773 C C . THR A 1 99 ? -22.870 1.966 38.690 1.00 97.88 99 THR A C 1
ATOM 775 O O . THR A 1 99 ? -22.779 2.405 37.540 1.00 97.88 99 THR A O 1
ATOM 778 N N . GLU A 1 100 ? -21.807 1.931 39.498 1.00 97.56 100 GLU A N 1
ATOM 779 C CA . GLU A 1 100 ? -20.466 2.353 39.075 1.00 97.56 100 GLU A CA 1
ATOM 780 C C . GLU A 1 100 ? -19.912 1.484 37.945 1.00 97.56 100 GLU A C 1
ATOM 782 O O . GLU A 1 100 ? -19.305 1.998 37.000 1.00 97.56 100 GLU A O 1
ATOM 787 N N . THR A 1 101 ? -20.149 0.172 38.007 1.00 97.44 101 THR A N 1
ATOM 788 C CA . THR A 1 101 ? -19.743 -0.766 36.954 1.00 97.44 101 THR A CA 1
ATOM 789 C C . THR A 1 101 ? -20.432 -0.432 35.634 1.00 97.44 101 THR A C 1
ATOM 791 O O . THR A 1 101 ? -19.753 -0.294 34.616 1.00 97.44 101 THR A O 1
ATOM 794 N N . ILE A 1 102 ? -21.745 -0.180 35.651 1.00 96.75 102 ILE A N 1
ATOM 795 C CA . ILE A 1 102 ? -22.504 0.251 34.467 1.00 96.75 102 ILE A CA 1
ATOM 796 C C . ILE A 1 102 ? -21.950 1.572 33.915 1.00 96.75 102 ILE A C 1
ATOM 798 O O . ILE A 1 102 ? -21.743 1.709 32.707 1.00 96.75 102 ILE A O 1
ATOM 802 N N . LYS A 1 103 ? -21.643 2.543 34.784 1.00 96.75 103 LYS A N 1
ATOM 803 C CA . LYS A 1 103 ? -21.067 3.833 34.372 1.00 96.75 103 LYS A CA 1
ATOM 804 C C . LYS A 1 103 ? -19.702 3.660 33.697 1.00 96.75 103 LYS A C 1
ATOM 806 O O . LYS A 1 103 ? -19.445 4.282 32.665 1.00 96.75 103 LYS A O 1
ATOM 811 N N . ARG A 1 104 ? -18.848 2.788 34.240 1.00 96.00 104 ARG A N 1
ATOM 812 C CA . ARG A 1 104 ? -17.540 2.441 33.664 1.00 96.00 104 ARG A CA 1
ATOM 813 C C . ARG A 1 104 ? -17.691 1.753 32.308 1.00 96.00 104 ARG A C 1
ATOM 815 O O . ARG A 1 104 ? -17.017 2.143 31.358 1.00 96.00 104 ARG A O 1
ATOM 822 N N . MET A 1 105 ? -18.609 0.790 32.199 1.00 95.12 105 MET A N 1
ATOM 823 C CA . MET A 1 105 ? -18.920 0.109 30.938 1.00 95.12 105 MET A CA 1
ATOM 824 C C . MET A 1 105 ? -19.382 1.102 29.868 1.00 95.12 105 MET A C 1
ATOM 826 O O . MET A 1 105 ? -18.852 1.082 28.760 1.00 95.12 105 MET A O 1
ATOM 830 N N . LYS A 1 106 ? -20.287 2.030 30.209 1.00 94.81 106 LYS A N 1
ATOM 831 C CA . LYS A 1 106 ? -20.753 3.076 29.286 1.00 94.81 106 LYS A CA 1
ATOM 832 C C . LYS A 1 106 ? -19.597 3.917 28.745 1.00 94.81 106 LYS A C 1
ATOM 834 O O . LYS A 1 106 ? -19.481 4.097 27.538 1.00 94.81 106 LYS A O 1
ATOM 839 N N . ASN A 1 107 ? -18.739 4.419 29.632 1.00 92.12 107 ASN A N 1
ATOM 840 C CA . ASN A 1 107 ? -17.627 5.282 29.235 1.00 92.12 107 ASN A CA 1
ATOM 841 C C . ASN A 1 107 ? -16.618 4.543 28.342 1.00 92.12 107 ASN A C 1
ATOM 843 O O . ASN A 1 107 ? -16.132 5.120 27.373 1.00 92.12 107 ASN A O 1
ATOM 847 N N . ASN A 1 108 ? -16.348 3.266 28.627 1.00 93.19 108 ASN A N 1
ATOM 848 C CA . ASN A 1 108 ? -15.466 2.445 27.798 1.00 93.19 108 ASN A CA 1
ATOM 849 C C . ASN A 1 108 ? -16.048 2.197 26.398 1.00 93.19 108 ASN A C 1
ATOM 851 O O . ASN A 1 108 ? -15.320 2.309 25.415 1.00 93.19 108 ASN A O 1
ATOM 855 N N . ILE A 1 109 ? -17.348 1.898 26.294 1.00 91.81 109 ILE A N 1
ATOM 856 C CA . ILE A 1 109 ? -18.021 1.667 25.004 1.00 91.81 109 ILE A CA 1
ATOM 857 C C . ILE A 1 109 ? -18.013 2.941 24.153 1.00 91.81 109 ILE A C 1
ATOM 859 O O . ILE A 1 109 ? -17.626 2.895 22.989 1.00 91.81 109 ILE A O 1
ATOM 863 N N . VAL A 1 110 ? -18.356 4.086 24.748 1.00 90.06 110 VAL A N 1
ATOM 864 C CA . VAL A 1 110 ? -18.332 5.382 24.047 1.00 90.06 110 VAL A CA 1
ATOM 865 C C . VAL A 1 110 ? -16.907 5.751 23.612 1.00 90.06 110 VAL A C 1
ATOM 867 O O . VAL A 1 110 ? -16.697 6.232 22.502 1.00 90.06 110 VAL A O 1
ATOM 870 N N . GLY A 1 111 ? -15.896 5.477 24.445 1.00 90.19 111 GLY A N 1
ATOM 871 C CA . GLY A 1 111 ? -14.494 5.667 24.061 1.00 90.19 111 GLY A CA 1
ATOM 872 C C . GLY A 1 111 ? -14.059 4.773 22.891 1.00 90.19 111 GLY A C 1
ATOM 873 O O . GLY A 1 111 ? -13.266 5.195 22.050 1.00 90.19 111 GLY A O 1
ATOM 874 N N . MET A 1 112 ? -14.592 3.551 22.804 1.00 93.06 112 MET A N 1
ATOM 875 C CA . MET A 1 112 ? -14.284 2.608 21.727 1.00 93.06 112 MET A CA 1
ATOM 876 C C . MET A 1 112 ? -14.845 3.056 20.372 1.00 93.06 112 MET A C 1
ATOM 878 O O . MET A 1 112 ? -14.148 2.925 19.368 1.00 93.06 112 MET A O 1
ATOM 882 N N . GLU A 1 113 ? -16.049 3.628 20.340 1.00 91.31 113 GLU A N 1
ATOM 883 C CA . GLU A 1 113 ? -16.659 4.179 19.122 1.00 91.31 113 GLU A CA 1
ATOM 884 C C . GLU A 1 113 ? -15.793 5.294 18.515 1.00 91.31 113 GLU A C 1
ATOM 886 O O . GLU A 1 113 ? -15.399 5.220 17.349 1.00 91.31 113 GLU A O 1
ATOM 891 N N . ALA A 1 114 ? -15.372 6.261 19.337 1.00 91.94 114 ALA A N 1
ATOM 892 C CA . ALA A 1 114 ? -14.482 7.337 18.900 1.00 91.94 114 ALA A CA 1
ATOM 893 C C . ALA A 1 114 ? -13.131 6.807 18.379 1.00 91.94 114 ALA A C 1
ATOM 895 O O . ALA A 1 114 ? -12.613 7.282 17.364 1.00 91.94 114 ALA A O 1
ATOM 896 N N . ASN A 1 115 ? -12.560 5.797 19.043 1.00 94.88 115 ASN A N 1
ATOM 897 C CA . ASN A 1 115 ? -11.318 5.163 18.597 1.00 94.88 115 ASN A CA 1
ATOM 898 C C . ASN A 1 115 ? -11.493 4.432 17.255 1.00 94.88 115 ASN A C 1
ATOM 900 O O . ASN A 1 115 ? -10.606 4.500 16.400 1.00 94.88 115 ASN A O 1
ATOM 904 N N . MET A 1 116 ? -12.628 3.761 17.046 1.00 95.88 116 MET A N 1
ATOM 905 C CA . MET A 1 116 ? -12.941 3.060 15.799 1.00 95.88 116 MET A CA 1
ATOM 906 C C . MET A 1 116 ? -13.129 4.039 14.633 1.00 95.88 116 MET A C 1
ATOM 908 O O . MET A 1 116 ? -12.591 3.807 13.549 1.00 95.88 116 MET A O 1
ATOM 912 N N . GLU A 1 117 ? -13.787 5.180 14.858 1.00 95.31 117 GLU A N 1
ATOM 913 C CA . GLU A 1 117 ? -13.879 6.248 13.856 1.00 95.31 117 GLU A CA 1
ATOM 914 C C . GLU A 1 117 ? -12.508 6.828 13.490 1.00 95.31 117 GLU A C 1
ATOM 916 O O . GLU A 1 117 ? -12.207 7.055 12.314 1.00 95.31 117 GLU A O 1
ATOM 921 N N . GLN A 1 118 ? -11.646 7.067 14.485 1.00 96.38 118 GLN A N 1
ATOM 922 C CA . GLN A 1 118 ? -10.281 7.531 14.234 1.00 96.38 118 GLN A CA 1
ATOM 923 C C . GLN A 1 118 ? -9.469 6.504 13.439 1.00 96.38 118 GLN A C 1
ATOM 925 O O . GLN A 1 118 ? -8.702 6.883 12.549 1.00 96.38 118 GLN A O 1
ATOM 930 N N . LEU A 1 119 ? -9.636 5.212 13.733 1.00 97.50 119 LEU A N 1
ATOM 931 C CA . LEU A 1 119 ? -8.994 4.136 12.986 1.00 97.50 119 LEU A CA 1
ATOM 932 C C . LEU A 1 119 ? -9.466 4.118 11.529 1.00 97.50 119 LEU A C 1
ATOM 934 O O . LEU A 1 119 ? -8.631 4.077 10.627 1.00 97.50 119 LEU A O 1
ATOM 938 N N . LEU A 1 120 ? -10.775 4.226 11.290 1.00 97.81 120 LEU A N 1
ATOM 939 C CA . LEU A 1 120 ? -11.340 4.276 9.942 1.00 97.81 120 LEU A CA 1
ATOM 940 C C . LEU A 1 120 ? -10.787 5.471 9.154 1.00 97.81 120 LEU A C 1
ATOM 942 O O . LEU A 1 120 ? -10.323 5.302 8.027 1.00 97.81 120 LEU A O 1
ATOM 946 N N . LYS A 1 121 ? -10.716 6.658 9.771 1.00 97.94 121 LYS A N 1
ATOM 947 C CA . LYS A 1 121 ? -10.089 7.847 9.162 1.00 97.94 121 LYS A CA 1
ATOM 948 C C . LYS A 1 121 ? -8.623 7.606 8.790 1.00 97.94 121 LYS A C 1
ATOM 950 O O . LYS A 1 121 ? -8.199 7.983 7.698 1.00 97.94 121 LYS A O 1
ATOM 955 N N . LYS A 1 122 ? -7.842 6.961 9.665 1.00 97.88 122 LYS A N 1
ATOM 956 C CA . LYS A 1 122 ? -6.439 6.612 9.377 1.00 97.88 122 LYS A CA 1
ATOM 957 C C . LYS A 1 122 ? -6.327 5.618 8.221 1.00 97.88 122 LYS A C 1
ATOM 959 O O . LYS A 1 122 ? -5.482 5.822 7.355 1.00 97.88 122 LYS A O 1
ATOM 964 N N . ILE A 1 123 ? -7.179 4.593 8.177 1.00 98.06 123 ILE A N 1
ATOM 965 C CA . ILE A 1 123 ? -7.212 3.610 7.083 1.00 98.06 123 ILE A CA 1
ATOM 966 C C . ILE A 1 123 ? -7.529 4.303 5.757 1.00 98.06 123 ILE A C 1
ATOM 968 O O . ILE A 1 123 ? -6.784 4.128 4.797 1.00 98.06 123 ILE A O 1
ATOM 972 N N . MET A 1 124 ? -8.555 5.156 5.717 1.00 97.81 124 MET A N 1
ATOM 973 C CA . MET A 1 124 ? -8.900 5.915 4.510 1.00 97.81 124 MET A CA 1
ATOM 974 C C . MET A 1 124 ? -7.764 6.845 4.065 1.00 97.81 124 MET A C 1
ATOM 976 O O . MET A 1 124 ? -7.470 6.941 2.876 1.00 97.81 124 MET A O 1
ATOM 980 N N . SER A 1 125 ? -7.082 7.500 5.010 1.00 98.38 125 SER A N 1
ATOM 981 C CA . SER A 1 125 ? -5.914 8.335 4.710 1.00 98.38 125 SER A CA 1
ATOM 982 C C . SER A 1 125 ? -4.748 7.521 4.136 1.00 98.38 125 SER A C 1
ATOM 984 O O . SER A 1 125 ? -4.130 7.935 3.153 1.00 98.38 125 SER A O 1
ATOM 986 N N . VAL A 1 126 ? -4.459 6.346 4.708 1.00 98.06 126 VAL A N 1
ATOM 987 C CA . VAL A 1 126 ? -3.435 5.425 4.191 1.00 98.06 126 VAL A CA 1
ATOM 988 C C . VAL A 1 126 ? -3.805 4.931 2.797 1.00 98.06 126 VAL A C 1
ATOM 990 O O . VAL A 1 126 ? -2.947 4.957 1.919 1.00 98.06 126 VAL A O 1
ATOM 993 N N . GLN A 1 127 ? -5.061 4.543 2.575 1.00 98.12 127 GLN A N 1
ATOM 994 C CA . GLN A 1 127 ? -5.554 4.093 1.276 1.00 98.12 127 GLN A CA 1
ATOM 995 C C . GLN A 1 127 ? -5.423 5.192 0.217 1.00 98.12 127 GLN A C 1
ATOM 997 O O . GLN A 1 127 ? -4.768 4.975 -0.794 1.00 98.12 127 GLN A O 1
ATOM 1002 N N . SER A 1 128 ? -5.915 6.403 0.492 1.00 98.06 128 SER A N 1
ATOM 1003 C CA . SER A 1 128 ? -5.790 7.542 -0.428 1.00 98.06 128 SER A CA 1
ATOM 1004 C C . SER A 1 128 ? -4.330 7.858 -0.768 1.00 98.06 128 SER A C 1
ATOM 1006 O O . SER A 1 128 ? -3.983 8.070 -1.932 1.00 98.06 128 SER A O 1
ATOM 1008 N N . ARG A 1 129 ? -3.439 7.842 0.233 1.00 97.31 129 ARG A N 1
ATOM 1009 C CA . ARG A 1 129 ? -2.008 8.068 0.002 1.00 97.31 129 ARG A CA 1
ATOM 1010 C C . ARG A 1 129 ? -1.365 6.925 -0.789 1.00 97.31 129 ARG A C 1
ATOM 1012 O O . ARG A 1 129 ? -0.513 7.191 -1.631 1.00 97.31 129 ARG A O 1
ATOM 1019 N N . SER A 1 130 ? -1.774 5.681 -0.544 1.00 97.88 130 SER A N 1
ATOM 1020 C CA . SER A 1 130 ? -1.340 4.502 -1.300 1.00 97.88 130 SER A CA 1
ATOM 1021 C C . SER A 1 130 ? -1.764 4.590 -2.763 1.00 97.88 130 SER A C 1
ATOM 1023 O O . SER A 1 130 ? -0.936 4.379 -3.644 1.00 97.88 130 SER A O 1
ATOM 1025 N N . ASP A 1 131 ? -3.012 4.970 -3.033 1.00 97.81 131 ASP A N 1
ATOM 1026 C CA . ASP A 1 131 ? -3.533 5.140 -4.391 1.00 97.81 131 ASP A CA 1
ATOM 1027 C C . ASP A 1 131 ? -2.785 6.253 -5.136 1.00 97.81 131 ASP A C 1
ATOM 1029 O O . ASP A 1 131 ? -2.405 6.084 -6.298 1.00 97.81 131 ASP A O 1
ATOM 1033 N N . GLY A 1 132 ? -2.474 7.358 -4.448 1.00 97.31 132 GLY A N 1
ATOM 1034 C CA . GLY A 1 132 ? -1.633 8.429 -4.989 1.00 97.31 132 GLY A CA 1
ATOM 1035 C C . GLY A 1 132 ? -0.223 7.952 -5.357 1.00 97.31 132 GLY A C 1
ATOM 1036 O O . GLY A 1 132 ? 0.252 8.207 -6.466 1.00 97.31 132 GLY A O 1
ATOM 1037 N N . VAL A 1 133 ? 0.437 7.202 -4.466 1.00 97.31 133 VAL A N 1
ATOM 1038 C CA . VAL A 1 133 ? 1.755 6.603 -4.746 1.00 97.31 133 VAL A CA 1
ATOM 1039 C C . VAL A 1 133 ? 1.668 5.609 -5.903 1.00 97.31 133 VAL A C 1
ATOM 1041 O O . VAL A 1 133 ? 2.511 5.641 -6.796 1.00 97.31 133 VAL A O 1
ATOM 1044 N N . ASN A 1 134 ? 0.652 4.748 -5.923 1.00 97.38 134 ASN A N 1
ATOM 1045 C CA . ASN A 1 134 ? 0.492 3.728 -6.952 1.00 97.38 134 ASN A CA 1
ATOM 1046 C C . ASN A 1 134 ? 0.272 4.349 -8.337 1.00 97.38 134 ASN A C 1
ATOM 1048 O O . ASN A 1 134 ? 0.908 3.929 -9.302 1.00 97.38 134 ASN A O 1
ATOM 1052 N N . THR A 1 135 ? -0.547 5.400 -8.417 1.00 96.75 135 THR A N 1
ATOM 1053 C CA . THR A 1 135 ? -0.760 6.169 -9.652 1.00 96.75 135 THR A CA 1
ATOM 1054 C C . THR A 1 135 ? 0.552 6.789 -10.136 1.00 96.75 135 THR A C 1
ATOM 1056 O O . THR A 1 135 ? 0.937 6.603 -11.289 1.00 96.75 135 THR A O 1
ATOM 1059 N N . SER A 1 136 ? 1.312 7.429 -9.239 1.00 97.06 136 SER A N 1
ATOM 1060 C CA . SER A 1 136 ? 2.609 8.020 -9.595 1.00 97.06 136 SER A CA 1
ATOM 1061 C C . SER A 1 136 ? 3.625 6.974 -10.070 1.00 97.06 136 SER A C 1
ATOM 1063 O O . SER A 1 136 ? 4.319 7.171 -11.070 1.00 97.06 136 SER A O 1
ATOM 1065 N N . LEU A 1 137 ? 3.715 5.830 -9.385 1.00 97.50 137 LEU A N 1
ATOM 1066 C CA . LEU A 1 137 ? 4.617 4.751 -9.784 1.00 97.50 137 LEU A CA 1
ATOM 1067 C C . LEU A 1 137 ? 4.197 4.107 -11.106 1.00 97.50 137 LEU A C 1
ATOM 1069 O O . LEU A 1 137 ? 5.073 3.698 -11.869 1.00 97.50 137 LEU A O 1
ATOM 1073 N N . PHE A 1 138 ? 2.898 4.019 -11.391 1.00 96.81 138 PHE A N 1
ATOM 1074 C CA . PHE A 1 138 ? 2.390 3.504 -12.659 1.00 96.81 138 PHE A CA 1
ATOM 1075 C C . PHE A 1 138 ? 2.891 4.345 -13.840 1.00 96.81 138 PHE A C 1
ATOM 1077 O O . PHE A 1 138 ? 3.485 3.792 -14.766 1.00 96.81 138 PHE A O 1
ATOM 1084 N N . GLU A 1 139 ? 2.776 5.673 -13.760 1.00 95.81 139 GLU A N 1
ATOM 1085 C CA . GLU A 1 139 ? 3.303 6.586 -14.785 1.00 95.81 139 GLU A CA 1
ATOM 1086 C C . GLU A 1 139 ? 4.815 6.398 -14.982 1.00 95.81 139 GLU A C 1
ATOM 1088 O O . GLU A 1 139 ? 5.306 6.251 -16.105 1.00 95.81 139 GLU A O 1
ATOM 1093 N N . LYS A 1 140 ? 5.584 6.340 -13.884 1.00 96.56 140 LYS A N 1
ATOM 1094 C CA . LYS A 1 140 ? 7.039 6.120 -13.957 1.00 96.56 140 LYS A CA 1
ATOM 1095 C C . LYS A 1 140 ? 7.385 4.772 -14.595 1.00 96.56 140 LYS A C 1
ATOM 1097 O O . LYS A 1 140 ? 8.305 4.723 -15.413 1.00 96.56 140 LYS A O 1
ATOM 1102 N N . ARG A 1 141 ? 6.656 3.696 -14.275 1.00 97.00 141 ARG A N 1
ATOM 1103 C CA . ARG A 1 141 ? 6.831 2.375 -14.908 1.00 97.00 141 ARG A CA 1
ATOM 1104 C C . ARG A 1 141 ? 6.547 2.436 -16.406 1.00 97.00 141 ARG A C 1
ATOM 1106 O O . ARG A 1 141 ? 7.326 1.891 -17.181 1.00 97.00 141 ARG A O 1
ATOM 1113 N N . GLU A 1 142 ? 5.500 3.142 -16.825 1.00 96.69 142 GLU A N 1
ATOM 1114 C CA . GLU A 1 142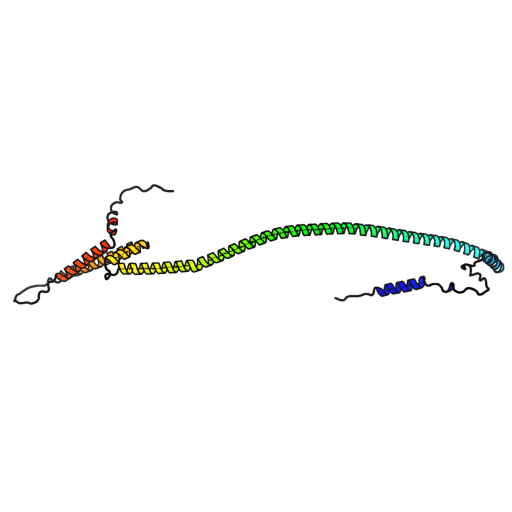 ? 5.176 3.309 -18.244 1.00 96.69 142 GLU A CA 1
ATOM 1115 C C . GLU A 1 142 ? 6.297 4.040 -19.007 1.00 96.69 142 GLU A C 1
ATOM 1117 O O . GLU A 1 142 ? 6.694 3.625 -20.100 1.00 96.69 142 GLU A O 1
ATOM 1122 N N . HIS A 1 143 ? 6.863 5.099 -18.419 1.00 96.62 143 HIS A N 1
ATOM 1123 C CA . HIS A 1 143 ? 8.008 5.803 -19.000 1.00 96.62 143 HIS A CA 1
ATOM 1124 C C . HIS A 1 143 ? 9.257 4.919 -19.100 1.00 96.62 143 HIS A C 1
ATOM 1126 O O . HIS A 1 143 ? 9.938 4.943 -20.128 1.00 96.62 143 HIS A O 1
ATOM 1132 N N . ILE A 1 144 ? 9.546 4.122 -18.067 1.00 97.69 144 ILE A N 1
ATOM 1133 C CA . ILE A 1 144 ? 10.664 3.169 -18.080 1.00 97.69 144 ILE A CA 1
ATOM 1134 C C . ILE A 1 144 ? 10.464 2.127 -19.184 1.00 97.69 144 ILE A C 1
ATOM 1136 O O . ILE A 1 144 ? 11.402 1.855 -19.930 1.00 97.69 144 ILE A O 1
ATOM 1140 N N . GLU A 1 145 ? 9.252 1.599 -19.354 1.00 97.44 145 GLU A N 1
ATOM 1141 C CA . GLU A 1 145 ? 8.931 0.660 -20.433 1.00 97.44 145 GLU A CA 1
ATOM 1142 C C . GLU A 1 145 ? 9.136 1.281 -21.821 1.00 97.44 145 GLU A C 1
ATOM 1144 O O . GLU A 1 145 ? 9.749 0.665 -22.697 1.00 97.44 145 GLU A O 1
ATOM 1149 N N . LYS A 1 146 ? 8.701 2.533 -22.028 1.00 97.62 146 LYS A N 1
ATOM 1150 C CA . LYS A 1 146 ? 8.973 3.275 -23.274 1.00 97.62 146 LYS A CA 1
ATOM 1151 C C . LYS A 1 146 ? 10.478 3.402 -23.525 1.00 97.62 146 LYS A C 1
ATOM 1153 O O . LYS A 1 146 ? 10.940 3.088 -24.621 1.00 97.62 146 LYS A O 1
ATOM 1158 N N . LEU A 1 147 ? 11.253 3.789 -22.511 1.00 97.88 147 LEU A N 1
ATOM 1159 C CA . LEU A 1 147 ? 12.707 3.918 -22.626 1.00 97.88 147 LEU A CA 1
ATOM 1160 C C . LEU A 1 147 ? 13.382 2.568 -22.904 1.00 97.88 147 LEU A C 1
ATOM 1162 O O . LEU A 1 147 ? 14.295 2.490 -23.726 1.00 97.88 147 LEU A O 1
ATOM 1166 N N . HIS A 1 148 ? 12.916 1.493 -22.267 1.00 97.56 148 HIS A N 1
ATOM 1167 C CA . HIS A 1 148 ? 13.444 0.150 -22.473 1.00 97.56 148 HIS A CA 1
ATOM 1168 C C . HIS A 1 148 ? 13.192 -0.343 -23.905 1.00 97.56 148 HIS A C 1
ATOM 1170 O O . HIS A 1 148 ? 14.104 -0.890 -24.530 1.00 97.56 148 HIS A O 1
ATOM 1176 N N . ARG A 1 149 ? 12.004 -0.077 -24.470 1.00 97.94 149 ARG A N 1
ATOM 1177 C CA . ARG A 1 149 ? 11.698 -0.349 -25.888 1.00 97.94 149 ARG A CA 1
ATOM 1178 C C . ARG A 1 149 ? 12.653 0.397 -26.815 1.00 97.94 149 ARG A C 1
ATOM 1180 O O . ARG A 1 149 ? 13.272 -0.237 -27.668 1.00 97.94 149 ARG A O 1
ATOM 1187 N N . THR A 1 150 ? 12.837 1.702 -26.610 1.00 97.94 150 THR A N 1
ATOM 1188 C CA . THR A 1 150 ? 13.762 2.514 -27.416 1.00 97.94 150 THR A CA 1
ATOM 1189 C C . THR A 1 150 ? 15.197 2.005 -27.308 1.00 97.94 150 THR A C 1
ATOM 1191 O O . THR A 1 150 ? 15.856 1.796 -28.323 1.00 97.94 150 THR A O 1
ATOM 1194 N N . ARG A 1 151 ? 15.677 1.717 -26.092 1.00 97.19 151 ARG A N 1
ATOM 1195 C CA . ARG A 1 151 ? 17.017 1.160 -25.866 1.00 97.19 151 ARG A CA 1
ATOM 1196 C C . ARG A 1 151 ? 17.208 -0.171 -26.589 1.00 97.19 151 ARG A C 1
ATOM 1198 O O . ARG A 1 151 ? 18.263 -0.405 -27.170 1.00 97.19 151 ARG A O 1
ATOM 1205 N N . ASN A 1 152 ? 16.205 -1.045 -26.561 1.00 97.25 152 ASN A N 1
ATOM 1206 C CA . ASN A 1 152 ? 16.272 -2.333 -27.247 1.00 97.25 152 ASN A CA 1
ATOM 1207 C C . ASN A 1 152 ? 16.331 -2.166 -28.769 1.00 97.25 152 ASN A C 1
ATOM 1209 O O . ASN A 1 152 ? 17.091 -2.879 -29.419 1.00 97.25 152 ASN A O 1
ATOM 1213 N N . LEU A 1 153 ? 15.578 -1.216 -29.334 1.00 97.12 153 LEU A N 1
ATOM 1214 C CA . LEU A 1 153 ? 15.662 -0.881 -30.758 1.00 97.12 153 LEU A CA 1
ATOM 1215 C C . LEU A 1 153 ? 17.048 -0.343 -31.124 1.00 97.12 153 LEU A C 1
ATOM 1217 O O . LEU A 1 153 ? 17.653 -0.840 -32.070 1.00 97.12 153 LEU A O 1
ATOM 1221 N N . LEU A 1 154 ? 17.588 0.590 -30.336 1.00 96.69 154 LEU A N 1
ATOM 1222 C CA . LEU A 1 154 ? 18.944 1.112 -30.534 1.00 96.69 154 LEU A CA 1
ATOM 1223 C C . LEU A 1 154 ? 19.992 -0.002 -30.493 1.00 96.69 154 LEU A C 1
ATOM 1225 O O . LEU A 1 154 ? 20.862 -0.052 -31.355 1.00 96.69 154 LEU A O 1
ATOM 1229 N N . ARG A 1 155 ? 19.869 -0.951 -29.557 1.00 96.25 155 ARG A N 1
ATOM 1230 C CA . ARG A 1 155 ? 20.767 -2.112 -29.480 1.00 96.25 155 ARG A CA 1
ATOM 1231 C C . ARG A 1 155 ? 20.717 -2.981 -30.736 1.00 96.25 155 ARG A C 1
ATOM 1233 O O . ARG A 1 155 ? 21.755 -3.460 -31.175 1.00 96.25 155 ARG A O 1
ATOM 1240 N N . LYS A 1 156 ? 19.526 -3.189 -31.310 1.00 95.38 156 LYS A N 1
ATOM 1241 C CA . LYS A 1 156 ? 19.368 -3.938 -32.568 1.00 95.38 156 LYS A CA 1
ATOM 1242 C C . LYS A 1 156 ? 20.030 -3.211 -33.737 1.00 95.38 156 LYS A C 1
ATOM 1244 O O . LYS A 1 156 ? 20.728 -3.847 -34.517 1.00 95.38 156 LYS A O 1
ATOM 1249 N N . VAL A 1 157 ? 19.837 -1.894 -33.835 1.00 95.19 157 VAL A N 1
ATOM 1250 C CA . VAL A 1 157 ? 20.461 -1.069 -34.883 1.00 95.19 157 VAL A CA 1
ATOM 1251 C C . VAL A 1 157 ? 21.981 -1.082 -34.750 1.00 95.19 157 VAL A C 1
ATOM 1253 O O . VAL A 1 157 ? 22.674 -1.279 -35.742 1.00 95.19 157 VAL A O 1
ATOM 1256 N N . GLN A 1 158 ? 22.499 -0.948 -33.529 1.00 94.25 158 GLN A N 1
ATOM 1257 C CA . GLN A 1 158 ? 23.931 -1.022 -33.263 1.00 94.25 158 GLN A CA 1
ATOM 1258 C C . GLN A 1 158 ? 24.510 -2.387 -33.650 1.00 94.25 158 GLN A C 1
ATOM 1260 O O . GLN A 1 158 ? 25.487 -2.442 -34.383 1.00 94.25 158 GLN A O 1
ATOM 1265 N N . ALA A 1 159 ? 23.865 -3.487 -33.246 1.00 94.00 159 ALA A N 1
ATOM 1266 C CA . ALA A 1 159 ? 24.319 -4.829 -33.606 1.00 94.00 159 ALA A CA 1
ATOM 1267 C C . ALA A 1 159 ? 24.355 -5.053 -35.129 1.00 94.00 159 ALA A C 1
ATOM 1269 O O . ALA A 1 159 ? 25.264 -5.708 -35.636 1.00 94.00 159 ALA A O 1
ATOM 1270 N N . TYR A 1 160 ? 23.391 -4.498 -35.869 1.00 93.69 160 TYR A N 1
ATOM 1271 C CA . TYR A 1 160 ? 23.389 -4.539 -37.334 1.00 93.69 160 TYR A CA 1
ATOM 1272 C C . TYR A 1 160 ? 24.502 -3.666 -37.949 1.00 93.69 160 TYR A C 1
ATOM 1274 O O . TYR A 1 160 ? 25.128 -4.062 -38.930 1.00 93.69 160 TYR A O 1
ATOM 1282 N N . GLY A 1 161 ? 24.777 -2.504 -37.345 1.00 93.25 161 GLY A N 1
ATOM 1283 C CA . GLY A 1 161 ? 25.922 -1.636 -37.644 1.00 93.25 161 GLY A CA 1
ATOM 1284 C C . GLY A 1 161 ? 27.267 -2.346 -37.518 1.00 93.25 161 GLY A C 1
ATOM 1285 O O . GLY A 1 161 ? 28.039 -2.397 -38.473 1.00 93.25 161 GLY A O 1
ATOM 1286 N N . ASP A 1 162 ? 27.510 -2.934 -36.353 1.00 91.75 162 ASP A N 1
ATOM 1287 C CA . ASP A 1 162 ? 28.799 -3.533 -35.993 1.00 91.75 162 ASP A CA 1
ATOM 1288 C C . ASP A 1 162 ? 29.076 -4.854 -36.737 1.00 91.75 162 ASP A C 1
ATOM 1290 O O . ASP A 1 162 ? 30.219 -5.291 -36.824 1.00 91.75 162 ASP A O 1
ATOM 1294 N N . SER A 1 163 ? 28.042 -5.499 -37.286 1.00 91.69 163 SER A N 1
ATOM 1295 C CA . SER A 1 163 ? 28.178 -6.722 -38.088 1.00 91.69 163 SER A CA 1
ATOM 1296 C C . SER A 1 163 ? 28.033 -6.427 -39.579 1.00 91.69 163 SER A C 1
ATOM 1298 O O . SER A 1 163 ? 29.016 -6.193 -40.275 1.00 91.69 163 SER A O 1
ATOM 1300 N N . SER A 1 164 ? 26.797 -6.369 -40.076 1.00 91.69 164 SER A N 1
ATOM 1301 C CA . SER A 1 164 ? 26.495 -6.340 -41.506 1.00 91.69 164 SER A CA 1
ATOM 1302 C C . SER A 1 164 ? 27.098 -5.141 -42.236 1.00 91.69 164 SER A C 1
ATOM 1304 O O . SER A 1 164 ? 27.585 -5.304 -43.355 1.00 91.69 164 SER A O 1
ATOM 1306 N N . PHE A 1 165 ? 27.067 -3.940 -41.646 1.00 93.38 165 PHE A N 1
ATOM 1307 C CA . PHE A 1 165 ? 27.671 -2.768 -42.287 1.00 93.38 165 PHE A CA 1
ATOM 1308 C C . PHE A 1 165 ? 29.198 -2.829 -42.259 1.00 93.38 165 PHE A C 1
ATOM 1310 O O . PHE A 1 165 ? 29.832 -2.478 -43.254 1.00 93.38 165 PHE A O 1
ATOM 1317 N N . GLN A 1 166 ? 29.792 -3.294 -41.160 1.00 91.62 166 GLN A N 1
ATOM 1318 C CA . GLN A 1 166 ? 31.241 -3.436 -41.056 1.00 91.62 166 GLN A CA 1
ATOM 1319 C C . GLN A 1 166 ? 31.784 -4.532 -41.985 1.00 91.62 166 GLN A C 1
ATOM 1321 O O . GLN A 1 166 ? 32.822 -4.332 -42.616 1.00 91.62 166 GLN A O 1
ATOM 1326 N N . ASP A 1 167 ? 31.065 -5.644 -42.135 1.00 93.62 167 ASP A N 1
ATOM 1327 C CA . ASP A 1 167 ? 31.405 -6.712 -43.077 1.00 93.62 167 ASP A CA 1
ATOM 1328 C C . ASP A 1 167 ? 31.244 -6.252 -44.530 1.00 93.62 167 ASP A C 1
ATOM 1330 O O . ASP A 1 167 ? 32.139 -6.478 -45.343 1.00 93.62 167 ASP A O 1
ATOM 1334 N N . CYS A 1 168 ? 30.163 -5.531 -44.853 1.00 93.81 168 CYS A N 1
ATOM 1335 C CA . CYS A 1 168 ? 29.978 -4.915 -46.170 1.00 93.81 168 CYS A CA 1
ATOM 1336 C C . CYS A 1 168 ? 31.111 -3.930 -46.492 1.00 93.81 168 CYS A C 1
ATOM 1338 O O . CYS A 1 168 ? 31.705 -3.993 -47.569 1.00 93.81 168 CYS A O 1
ATOM 1340 N N . LYS A 1 169 ? 31.470 -3.068 -45.531 1.00 93.75 169 LYS A N 1
ATOM 1341 C CA . LYS A 1 169 ? 32.600 -2.146 -45.662 1.00 93.75 169 LYS A CA 1
ATOM 1342 C C . LYS A 1 169 ? 33.900 -2.907 -45.933 1.00 93.75 169 LYS A C 1
ATOM 1344 O O . LYS A 1 169 ? 34.563 -2.606 -46.922 1.00 93.75 169 LYS A O 1
ATOM 1349 N N . ARG A 1 170 ? 34.225 -3.923 -45.126 1.00 94.50 170 ARG A N 1
ATOM 1350 C CA . ARG A 1 170 ? 35.433 -4.746 -45.303 1.00 94.50 170 ARG A CA 1
ATOM 1351 C C . ARG A 1 170 ? 35.467 -5.408 -46.684 1.00 94.50 170 ARG A C 1
ATOM 1353 O O . ARG A 1 170 ? 36.472 -5.299 -47.378 1.00 94.50 170 ARG A O 1
ATOM 1360 N N . ALA A 1 171 ? 34.369 -6.037 -47.103 1.00 95.25 171 ALA A N 1
ATOM 1361 C CA . ALA A 1 171 ? 34.268 -6.681 -48.412 1.00 95.25 171 ALA A CA 1
ATOM 1362 C C . ALA A 1 171 ? 34.437 -5.674 -49.564 1.00 95.25 171 ALA A C 1
ATOM 1364 O O . ALA A 1 171 ? 35.102 -5.968 -50.556 1.00 95.25 171 ALA A O 1
ATOM 1365 N N . SER A 1 172 ? 33.879 -4.465 -49.426 1.00 93.75 172 SER A N 1
ATOM 1366 C CA . SER A 1 172 ? 34.040 -3.402 -50.424 1.00 93.75 172 SER A CA 1
ATOM 1367 C C . SER A 1 172 ? 35.483 -2.889 -50.518 1.00 93.75 172 SER A C 1
ATOM 1369 O O . SER A 1 172 ? 35.989 -2.689 -51.622 1.00 93.75 172 SER A O 1
ATOM 1371 N N . GLU A 1 173 ? 36.176 -2.741 -49.384 1.00 94.69 173 GLU A N 1
ATOM 1372 C CA . GLU A 1 173 ? 37.586 -2.337 -49.328 1.00 94.69 173 GLU A CA 1
ATOM 1373 C C . GLU A 1 173 ? 38.499 -3.414 -49.933 1.00 94.69 173 GLU A C 1
ATOM 1375 O O . GLU A 1 173 ? 39.418 -3.095 -50.690 1.00 94.69 173 GLU A O 1
ATOM 1380 N N . GLU A 1 174 ? 38.218 -4.692 -49.664 1.00 95.62 174 GLU A N 1
ATOM 1381 C CA . GLU A 1 174 ? 38.930 -5.823 -50.265 1.00 95.62 174 GLU A CA 1
ATOM 1382 C C . GLU A 1 174 ? 38.744 -5.856 -51.788 1.00 95.62 174 GLU A C 1
ATOM 1384 O O . GLU A 1 174 ? 39.727 -5.928 -52.530 1.00 95.62 174 GLU A O 1
ATOM 1389 N N . ALA A 1 175 ? 37.508 -5.702 -52.272 1.00 95.12 175 ALA A N 1
ATOM 1390 C CA . ALA A 1 175 ? 37.221 -5.617 -53.702 1.00 95.12 175 ALA A CA 1
ATOM 1391 C C . ALA A 1 175 ? 37.935 -4.424 -54.365 1.00 95.12 175 ALA A C 1
ATOM 1393 O O . ALA A 1 175 ? 38.530 -4.577 -55.434 1.00 95.12 175 ALA A O 1
ATOM 1394 N N . MET A 1 176 ? 37.944 -3.251 -53.719 1.00 92.69 176 MET A N 1
ATOM 1395 C CA . MET A 1 176 ? 38.699 -2.087 -54.197 1.00 92.69 176 MET A CA 1
ATOM 1396 C C . MET A 1 176 ? 40.204 -2.360 -54.252 1.00 92.69 176 MET A C 1
ATOM 1398 O O . MET A 1 176 ? 40.845 -2.001 -55.238 1.00 92.69 176 MET A O 1
ATOM 1402 N N . SER A 1 177 ? 40.771 -3.024 -53.242 1.00 94.06 177 SER A N 1
ATOM 1403 C CA . SER A 1 177 ? 42.189 -3.401 -53.216 1.00 94.06 177 SER A CA 1
ATOM 1404 C C . SER A 1 177 ? 42.553 -4.331 -54.379 1.00 94.06 177 SER A C 1
ATOM 1406 O O . SER A 1 177 ? 43.553 -4.108 -55.065 1.00 94.06 177 SER A O 1
ATOM 1408 N N . ILE A 1 178 ? 41.699 -5.321 -54.669 1.00 94.44 178 ILE A N 1
ATOM 1409 C CA . ILE A 1 178 ? 41.865 -6.231 -55.813 1.00 94.44 178 ILE A CA 1
ATOM 1410 C C . ILE A 1 178 ? 41.842 -5.452 -57.134 1.00 94.44 178 ILE A C 1
ATOM 1412 O O . ILE A 1 178 ? 42.730 -5.633 -57.968 1.00 94.44 178 ILE A O 1
ATOM 1416 N N . ILE A 1 179 ? 40.868 -4.555 -57.323 1.00 93.88 179 ILE A N 1
ATOM 1417 C CA . ILE A 1 179 ? 40.767 -3.732 -58.539 1.00 93.88 179 ILE A CA 1
ATOM 1418 C C . ILE A 1 179 ? 42.011 -2.850 -58.698 1.00 93.88 179 ILE A C 1
ATOM 1420 O O . ILE A 1 179 ? 42.598 -2.822 -59.778 1.00 93.88 179 ILE A O 1
ATOM 1424 N N . ILE A 1 180 ? 42.451 -2.173 -57.633 1.00 92.38 180 ILE A N 1
ATOM 1425 C CA . ILE A 1 180 ? 43.653 -1.328 -57.652 1.00 92.38 180 ILE A CA 1
ATOM 1426 C C . ILE A 1 180 ? 44.884 -2.155 -58.039 1.00 92.38 180 ILE A C 1
ATOM 1428 O O . ILE A 1 180 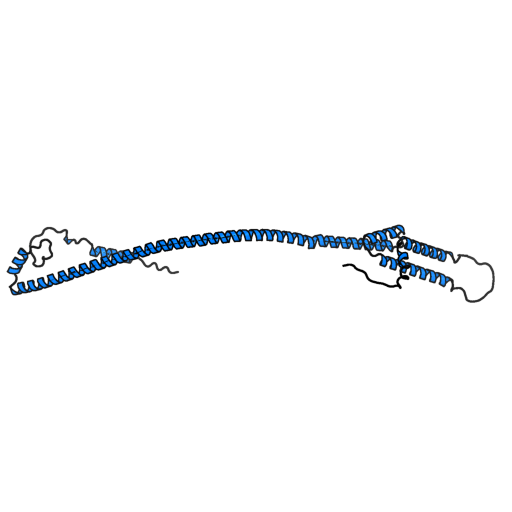? 45.647 -1.727 -58.903 1.00 92.38 180 ILE A O 1
ATOM 1432 N N . LYS A 1 181 ? 45.063 -3.345 -57.454 1.00 91.88 181 LYS A N 1
ATOM 1433 C CA . LYS A 1 181 ? 46.187 -4.236 -57.771 1.00 91.88 181 LYS A CA 1
ATOM 1434 C C . LYS A 1 181 ? 46.177 -4.663 -59.242 1.00 91.88 181 LYS A C 1
ATOM 1436 O O . LYS A 1 181 ? 47.202 -4.555 -59.908 1.00 91.88 181 LYS A O 1
ATOM 1441 N N . ASN A 1 182 ? 45.021 -5.075 -59.762 1.00 92.00 182 ASN A N 1
ATOM 1442 C CA . ASN A 1 182 ? 44.876 -5.479 -61.164 1.00 92.00 182 ASN A CA 1
ATOM 1443 C C . ASN A 1 182 ? 45.143 -4.312 -62.127 1.00 92.00 182 ASN A C 1
ATOM 1445 O O . ASN A 1 182 ? 45.775 -4.491 -63.167 1.00 92.00 182 ASN A O 1
ATOM 1449 N N . LEU A 1 183 ? 44.682 -3.102 -61.791 1.00 91.06 183 LEU A N 1
ATOM 1450 C CA . LEU A 1 183 ? 44.959 -1.908 -62.590 1.00 91.06 183 LEU A CA 1
ATOM 1451 C C . LEU A 1 183 ? 46.449 -1.543 -62.561 1.00 91.06 183 LEU A C 1
ATOM 1453 O O . LEU A 1 183 ? 47.004 -1.218 -63.604 1.00 91.06 183 LEU A O 1
ATOM 1457 N N . GLN A 1 184 ? 47.115 -1.632 -61.406 1.00 89.75 184 GLN A N 1
ATOM 1458 C CA . GLN A 1 184 ? 48.566 -1.423 -61.307 1.00 89.75 184 GLN A CA 1
ATOM 1459 C C . GLN A 1 184 ? 49.348 -2.425 -62.160 1.00 89.75 184 GLN A C 1
ATOM 1461 O O . GLN A 1 184 ? 50.285 -2.030 -62.848 1.00 89.75 184 GLN A O 1
ATOM 1466 N N . GLU A 1 185 ? 48.956 -3.700 -62.132 1.00 89.56 185 GLU A N 1
ATOM 1467 C CA . GLU A 1 185 ? 49.567 -4.747 -62.952 1.00 89.56 185 GLU A CA 1
ATOM 1468 C C . GLU A 1 185 ? 49.422 -4.425 -64.443 1.00 89.56 185 GLU A C 1
ATOM 1470 O O . GLU A 1 185 ? 50.423 -4.382 -65.155 1.00 89.56 185 GLU A O 1
ATOM 1475 N N . LYS A 1 186 ? 48.218 -4.054 -64.898 1.00 87.81 186 LYS A N 1
ATOM 1476 C CA . LYS A 1 186 ? 47.987 -3.632 -66.289 1.00 87.81 186 LYS A CA 1
ATOM 1477 C C . LYS A 1 186 ? 48.830 -2.433 -66.722 1.00 87.81 186 LYS A C 1
ATOM 1479 O O . LYS A 1 186 ? 49.229 -2.376 -67.878 1.00 87.81 186 LYS A O 1
ATOM 1484 N N . VAL A 1 187 ? 49.113 -1.482 -65.829 1.00 86.81 187 VAL A N 1
ATOM 1485 C CA . VAL A 1 187 ? 49.973 -0.325 -66.146 1.00 86.81 187 VAL A CA 1
ATOM 1486 C C . VAL A 1 187 ? 51.450 -0.718 -66.276 1.00 86.81 187 VAL A C 1
ATOM 1488 O O . VAL A 1 187 ? 52.173 -0.078 -67.034 1.00 86.81 187 VAL A O 1
ATOM 1491 N N . CYS A 1 188 ? 51.902 -1.749 -65.561 1.00 80.31 188 CYS A N 1
ATOM 1492 C CA . CYS A 1 188 ? 53.300 -2.196 -65.567 1.00 80.31 188 CYS A CA 1
ATOM 1493 C C . CYS A 1 188 ? 53.611 -3.283 -66.605 1.00 80.31 188 CYS A C 1
ATOM 1495 O O . CYS A 1 188 ? 54.782 -3.563 -66.835 1.00 80.31 188 CYS A O 1
ATOM 1497 N N . LEU A 1 189 ? 52.601 -3.930 -67.192 1.00 83.50 189 LEU A N 1
ATOM 1498 C CA . LEU A 1 189 ? 52.808 -4.979 -68.189 1.00 83.50 189 LEU A CA 1
ATOM 1499 C C . LEU A 1 189 ? 53.168 -4.383 -69.560 1.00 83.50 189 LEU A C 1
ATOM 1501 O O . LEU A 1 189 ? 52.402 -3.626 -70.165 1.00 83.50 189 LEU A O 1
ATOM 1505 N N . ASP A 1 190 ? 54.330 -4.778 -70.081 1.00 72.94 190 ASP A N 1
ATOM 1506 C CA . ASP A 1 190 ? 54.831 -4.326 -71.387 1.00 72.94 190 ASP A CA 1
ATOM 1507 C C . ASP A 1 190 ? 54.038 -4.911 -72.569 1.00 72.94 190 ASP A C 1
ATOM 1509 O O . ASP A 1 190 ? 53.993 -4.304 -73.637 1.00 72.94 190 ASP A O 1
ATOM 1513 N N . SER A 1 191 ? 53.352 -6.041 -72.358 1.00 79.06 191 SER A N 1
ATOM 1514 C CA . SER A 1 191 ? 52.462 -6.695 -73.331 1.00 79.06 191 SER A CA 1
ATOM 1515 C C . SER A 1 191 ? 51.152 -5.947 -73.589 1.00 79.06 191 SER A C 1
ATOM 1517 O O . SER A 1 191 ? 50.445 -6.259 -74.545 1.00 79.06 191 SER A O 1
ATOM 1519 N N . GLU A 1 192 ? 50.785 -5.010 -72.716 1.00 85.69 192 GLU A N 1
ATOM 1520 C CA . GLU A 1 192 ? 49.544 -4.243 -72.819 1.00 85.69 192 GLU A CA 1
ATOM 1521 C C . GLU A 1 192 ? 49.723 -3.015 -73.721 1.00 85.69 192 GLU A C 1
ATOM 1523 O O . GLU A 1 192 ? 50.795 -2.410 -73.801 1.00 85.69 192 GLU A O 1
ATOM 1528 N N . SER A 1 193 ? 48.654 -2.600 -74.403 1.00 85.62 193 SER A N 1
ATOM 1529 C CA . SER A 1 193 ? 48.721 -1.427 -75.282 1.00 85.62 193 SER A CA 1
ATOM 1530 C C . SER A 1 193 ? 48.861 -0.117 -74.493 1.00 85.62 193 SER A C 1
ATOM 1532 O O . SER A 1 193 ? 48.366 0.022 -73.373 1.00 85.62 193 SER A O 1
ATOM 1534 N N . VAL A 1 194 ? 49.475 0.900 -75.112 1.00 84.25 194 VAL A N 1
ATOM 1535 C CA . VAL A 1 194 ? 49.628 2.244 -74.516 1.00 84.25 194 VAL A CA 1
ATOM 1536 C C . VAL A 1 194 ? 48.277 2.842 -74.098 1.00 84.25 194 VAL A C 1
ATOM 1538 O O . VAL A 1 194 ? 48.192 3.491 -73.057 1.00 84.25 194 VAL A O 1
ATOM 1541 N N . GLN A 1 195 ? 47.220 2.574 -74.870 1.00 85.25 195 GLN A N 1
ATOM 1542 C CA . GLN A 1 195 ? 45.862 3.039 -74.590 1.00 85.25 195 GLN A CA 1
ATOM 1543 C C . GLN A 1 195 ? 45.283 2.390 -73.321 1.00 85.25 195 GLN A C 1
ATOM 1545 O O . GLN A 1 195 ? 44.796 3.098 -72.443 1.00 85.25 195 GLN A O 1
ATOM 1550 N N . VAL A 1 196 ? 45.412 1.065 -73.174 1.00 86.75 196 VAL A N 1
ATOM 1551 C CA . VAL A 1 196 ? 44.939 0.324 -71.986 1.00 86.75 196 VAL A CA 1
ATOM 1552 C C . VAL A 1 196 ? 45.676 0.781 -70.724 1.00 86.75 196 VAL A C 1
ATOM 1554 O O . VAL A 1 196 ? 45.062 0.945 -69.668 1.00 86.75 196 VAL A O 1
ATOM 1557 N N . ARG A 1 197 ? 46.982 1.063 -70.830 1.00 87.50 197 ARG A N 1
ATOM 1558 C CA . ARG A 1 197 ? 47.773 1.605 -69.714 1.00 87.50 197 ARG A CA 1
ATOM 1559 C C . ARG A 1 197 ? 47.339 3.017 -69.315 1.00 87.50 197 ARG A C 1
ATOM 1561 O O . ARG A 1 197 ? 47.251 3.307 -68.122 1.00 87.50 197 ARG A O 1
ATOM 1568 N N . ALA A 1 198 ? 47.040 3.886 -70.281 1.00 84.81 198 ALA A N 1
ATOM 1569 C CA . ALA A 1 198 ? 46.551 5.238 -70.006 1.00 84.81 198 ALA A CA 1
ATOM 1570 C C . ALA A 1 198 ? 45.168 5.212 -69.330 1.00 84.81 198 ALA A C 1
ATOM 1572 O O . ALA A 1 198 ? 44.954 5.896 -68.327 1.00 84.81 198 ALA A O 1
ATOM 1573 N N . GLU A 1 199 ? 44.254 4.368 -69.813 1.00 87.31 199 GLU A N 1
ATOM 1574 C CA . GLU A 1 199 ? 42.931 4.171 -69.209 1.00 87.31 199 GLU A CA 1
ATOM 1575 C C . GLU A 1 199 ? 43.027 3.618 -67.780 1.00 87.31 199 GLU A C 1
ATOM 1577 O O . GLU A 1 199 ? 42.363 4.126 -66.873 1.00 87.31 199 GLU A O 1
ATOM 1582 N N . ALA A 1 200 ? 43.909 2.645 -67.533 1.00 89.38 200 ALA A N 1
ATOM 1583 C CA . ALA A 1 200 ? 44.126 2.101 -66.194 1.00 89.38 200 ALA A CA 1
ATOM 1584 C C . ALA A 1 200 ? 44.648 3.157 -65.198 1.00 89.38 200 ALA A C 1
ATOM 1586 O O . ALA A 1 200 ? 44.202 3.192 -64.049 1.00 89.38 200 ALA A O 1
ATOM 1587 N N . VAL A 1 201 ? 45.524 4.073 -65.630 1.00 87.56 201 VAL A N 1
ATOM 1588 C CA . VAL A 1 201 ? 45.988 5.205 -64.804 1.00 87.56 201 VAL A CA 1
ATOM 1589 C C . VAL A 1 201 ? 44.861 6.194 -64.491 1.00 87.56 201 VAL A C 1
ATOM 1591 O O . VAL A 1 201 ? 44.776 6.691 -63.363 1.00 87.56 201 VAL A O 1
ATOM 1594 N N . VAL A 1 202 ? 43.966 6.460 -65.446 1.00 88.25 202 VAL A N 1
ATOM 1595 C CA . VAL A 1 202 ? 42.786 7.310 -65.217 1.00 88.25 202 VAL A CA 1
ATOM 1596 C C . VAL A 1 202 ? 41.854 6.680 -64.180 1.00 88.25 202 VAL A C 1
ATOM 1598 O O . VAL A 1 202 ? 41.438 7.366 -63.244 1.00 88.25 202 VAL A O 1
ATOM 1601 N N . LEU A 1 203 ? 41.581 5.377 -64.292 1.00 90.56 203 LEU A N 1
ATOM 1602 C CA . LEU A 1 203 ? 40.746 4.645 -63.333 1.00 90.56 203 LEU A CA 1
ATOM 1603 C C . LEU A 1 203 ? 41.371 4.615 -61.930 1.00 90.56 203 LEU A C 1
ATOM 1605 O O . LEU A 1 203 ? 40.677 4.841 -60.942 1.00 90.56 203 LEU A O 1
ATOM 1609 N N . LEU A 1 204 ? 42.690 4.432 -61.821 1.00 90.00 204 LEU A N 1
ATOM 1610 C CA . LEU A 1 204 ? 43.399 4.528 -60.539 1.00 90.00 204 LEU A CA 1
ATOM 1611 C C . LEU A 1 204 ? 43.245 5.918 -59.899 1.00 90.00 204 LEU A C 1
ATOM 1613 O O . LEU A 1 204 ? 42.996 6.020 -58.698 1.00 90.00 204 LEU A O 1
ATOM 1617 N N . LYS A 1 205 ? 43.323 6.993 -60.692 1.00 87.81 205 LYS A N 1
ATOM 1618 C CA . LYS A 1 205 ? 43.111 8.364 -60.202 1.00 87.81 205 LYS A CA 1
ATOM 1619 C C . LYS A 1 205 ? 41.667 8.597 -59.737 1.00 87.81 205 LYS A C 1
ATOM 1621 O O . LYS A 1 205 ? 41.468 9.278 -58.735 1.00 87.81 205 LYS A O 1
ATOM 1626 N N . GLN A 1 206 ? 40.673 8.014 -60.414 1.00 89.62 206 GLN A N 1
ATOM 1627 C CA . GLN A 1 206 ? 39.265 8.052 -59.982 1.00 89.62 206 GLN A CA 1
ATOM 1628 C C . GLN A 1 206 ? 39.033 7.303 -58.663 1.00 89.62 206 GLN A C 1
ATOM 1630 O O . GLN A 1 206 ? 38.243 7.754 -57.838 1.00 89.62 206 GLN A O 1
ATOM 1635 N N . LEU A 1 207 ? 39.771 6.215 -58.423 1.00 88.25 207 LEU A N 1
ATOM 1636 C CA . LEU A 1 207 ? 39.793 5.492 -57.145 1.00 88.25 207 LEU A CA 1
ATOM 1637 C C . LEU A 1 207 ? 40.631 6.198 -56.059 1.00 88.25 207 LEU A C 1
ATOM 1639 O O . LEU A 1 207 ? 40.903 5.616 -55.010 1.00 88.25 207 LEU A O 1
ATOM 1643 N N . ASN A 1 208 ? 41.048 7.447 -56.298 1.00 85.62 208 ASN A N 1
ATOM 1644 C CA . ASN A 1 208 ? 41.879 8.259 -55.409 1.00 85.62 208 ASN A CA 1
ATOM 1645 C C . ASN A 1 208 ? 43.236 7.609 -55.057 1.00 85.62 208 ASN A C 1
ATOM 1647 O O . ASN A 1 208 ? 43.813 7.875 -54.001 1.00 85.62 208 ASN A O 1
ATOM 1651 N N . PHE A 1 209 ? 43.761 6.755 -55.944 1.00 86.94 209 PHE A N 1
ATOM 1652 C CA . PHE A 1 209 ? 45.069 6.124 -55.788 1.00 86.94 209 PHE A CA 1
ATOM 1653 C C . PHE A 1 209 ? 46.195 7.066 -56.247 1.00 86.94 209 PHE A C 1
ATOM 1655 O O . PHE A 1 209 ? 46.147 7.646 -57.334 1.00 86.94 209 PHE A O 1
ATOM 1662 N N . GLN A 1 210 ? 47.249 7.198 -55.434 1.00 85.12 210 GLN A N 1
ATOM 1663 C CA . GLN A 1 210 ? 48.406 8.035 -55.765 1.00 85.12 210 GLN A CA 1
ATOM 1664 C C . GLN A 1 210 ? 49.315 7.349 -56.793 1.00 85.12 210 GLN A C 1
ATOM 1666 O O . GLN A 1 210 ? 50.070 6.427 -56.476 1.00 85.12 210 GLN A O 1
ATOM 1671 N N . VAL A 1 211 ? 49.283 7.833 -58.035 1.00 83.25 211 VAL A N 1
ATOM 1672 C CA . VAL A 1 211 ? 50.020 7.226 -59.157 1.00 83.25 211 VAL A CA 1
ATOM 1673 C C . VAL A 1 211 ? 51.507 7.635 -59.203 1.00 83.25 211 VAL A C 1
ATOM 1675 O O . VAL A 1 211 ? 52.268 7.105 -60.009 1.00 83.25 211 VAL A O 1
ATOM 1678 N N . ASP A 1 212 ? 51.972 8.530 -58.320 1.00 80.56 212 ASP A N 1
ATOM 1679 C CA . ASP A 1 212 ? 53.376 8.985 -58.284 1.00 80.56 212 ASP A CA 1
ATOM 1680 C C . ASP A 1 212 ? 54.369 7.831 -58.021 1.00 80.56 212 ASP A C 1
ATOM 1682 O O . ASP A 1 212 ? 55.464 7.807 -58.582 1.00 80.56 212 ASP A O 1
ATOM 1686 N N . SER A 1 213 ? 53.970 6.831 -57.226 1.00 77.62 213 SER A N 1
ATOM 1687 C CA . SER A 1 213 ? 54.787 5.634 -56.965 1.00 77.62 213 SER A CA 1
ATOM 1688 C C . SER A 1 213 ? 54.960 4.749 -58.206 1.00 77.62 213 SER A C 1
ATOM 1690 O O . SER A 1 213 ? 56.021 4.166 -58.423 1.00 77.62 213 SER A O 1
ATOM 1692 N N . LEU A 1 214 ? 53.928 4.679 -59.047 1.00 81.31 214 LEU A N 1
ATOM 1693 C CA . LEU A 1 214 ? 53.915 3.912 -60.290 1.00 81.31 214 LEU A CA 1
ATOM 1694 C C . LEU A 1 214 ? 54.737 4.622 -61.369 1.00 81.31 214 LEU A C 1
ATOM 1696 O O . LEU A 1 214 ? 55.529 4.000 -62.073 1.00 81.31 214 LEU A O 1
ATOM 1700 N N . LYS A 1 215 ? 54.613 5.952 -61.411 1.00 81.75 215 LYS A N 1
ATOM 1701 C CA . LYS A 1 215 ? 55.424 6.841 -62.239 1.00 81.75 215 LYS A CA 1
ATOM 1702 C C . LYS A 1 215 ? 56.922 6.634 -61.982 1.00 81.75 215 LYS A C 1
ATOM 1704 O O . LYS A 1 215 ? 57.683 6.478 -62.931 1.00 81.75 215 LYS A O 1
ATOM 1709 N N . ALA A 1 216 ? 57.338 6.601 -60.713 1.00 81.19 216 ALA A N 1
ATOM 1710 C CA . ALA A 1 216 ? 58.737 6.398 -60.337 1.00 81.19 216 ALA A CA 1
ATOM 1711 C C . ALA A 1 216 ? 59.273 5.020 -60.770 1.00 81.19 216 ALA A C 1
ATOM 1713 O O . ALA A 1 216 ? 60.356 4.942 -61.342 1.00 81.19 216 ALA A O 1
ATOM 1714 N N . LYS A 1 217 ? 58.494 3.947 -60.575 1.00 80.69 217 LYS A N 1
ATOM 1715 C CA . LYS A 1 217 ? 58.879 2.583 -60.986 1.00 80.69 217 LYS A CA 1
ATOM 1716 C C . LYS A 1 217 ? 59.035 2.439 -62.502 1.00 80.69 217 LYS A C 1
ATOM 1718 O O . LYS A 1 217 ? 59.961 1.775 -62.969 1.00 80.69 217 LYS A O 1
ATOM 1723 N N . LEU A 1 218 ? 58.146 3.064 -63.275 1.00 81.25 218 LEU A N 1
ATOM 1724 C CA . LEU A 1 218 ? 58.216 3.021 -64.735 1.00 81.25 218 LEU A CA 1
ATOM 1725 C C . LEU A 1 218 ? 59.416 3.828 -65.261 1.00 81.25 218 LEU A C 1
ATOM 1727 O O . LEU A 1 218 ? 60.095 3.375 -66.178 1.00 81.25 218 LEU A O 1
ATOM 1731 N N . LEU A 1 219 ? 59.738 4.968 -64.634 1.00 79.94 219 LEU A N 1
ATOM 1732 C CA . LEU A 1 219 ? 60.960 5.728 -64.932 1.00 79.94 219 LEU A CA 1
ATOM 1733 C C . LEU A 1 219 ? 62.231 4.929 -64.637 1.00 79.94 219 LEU A C 1
ATOM 1735 O O . LEU A 1 219 ? 63.103 4.854 -65.493 1.00 79.94 219 LEU A O 1
ATOM 1739 N N . GLU A 1 220 ? 62.315 4.284 -63.474 1.00 82.38 220 GLU A N 1
ATOM 1740 C CA . GLU A 1 220 ? 63.470 3.458 -63.103 1.00 82.38 220 GLU A CA 1
ATOM 1741 C C . GLU A 1 220 ? 63.674 2.292 -64.091 1.00 82.38 220 GLU A C 1
ATOM 1743 O O . GLU A 1 220 ? 64.801 1.922 -64.419 1.00 82.38 220 GLU A O 1
ATOM 1748 N N . THR A 1 221 ? 62.582 1.725 -64.612 1.00 80.06 221 THR A N 1
ATOM 1749 C CA . THR A 1 221 ? 62.633 0.660 -65.627 1.00 80.06 221 THR A CA 1
ATOM 1750 C C . THR A 1 221 ? 63.163 1.186 -66.965 1.00 80.06 221 THR A C 1
ATOM 1752 O O . THR A 1 221 ? 64.026 0.552 -67.573 1.00 80.06 221 THR A O 1
ATOM 1755 N N . LEU A 1 222 ? 62.732 2.380 -67.387 1.00 79.19 222 LEU A N 1
ATOM 1756 C CA . LEU A 1 222 ? 63.264 3.054 -68.578 1.00 79.19 222 LEU A CA 1
ATOM 1757 C C . LEU A 1 222 ? 64.743 3.436 -68.417 1.00 79.19 222 LEU A C 1
ATOM 1759 O O . LEU A 1 222 ? 65.516 3.296 -69.362 1.00 79.19 222 LEU A O 1
ATOM 1763 N N . GLU A 1 223 ? 65.161 3.877 -67.229 1.00 81.44 223 GLU A N 1
ATOM 1764 C CA . GLU A 1 223 ? 66.567 4.165 -66.921 1.00 81.44 223 GLU A CA 1
ATOM 1765 C C . GLU A 1 223 ? 67.431 2.898 -66.992 1.00 81.44 223 GLU A C 1
ATOM 1767 O O . GLU A 1 223 ? 68.507 2.915 -67.591 1.00 81.44 223 GLU A O 1
ATOM 1772 N N . LYS A 1 224 ? 66.947 1.766 -66.462 1.00 81.50 224 LYS A N 1
ATOM 1773 C CA . LYS A 1 224 ? 67.623 0.462 -66.592 1.00 81.50 224 LYS A CA 1
ATOM 1774 C C . LYS A 1 224 ? 67.731 0.012 -68.051 1.00 81.50 224 LYS A C 1
ATOM 1776 O O . LYS A 1 224 ? 68.795 -0.469 -68.451 1.00 81.50 224 LYS A O 1
ATOM 1781 N N . TYR A 1 225 ? 66.674 0.201 -68.845 1.00 80.12 225 TYR A N 1
ATOM 1782 C CA . TYR A 1 225 ? 66.683 -0.085 -70.284 1.00 80.12 225 TYR A CA 1
ATOM 1783 C C . TYR A 1 225 ? 67.701 0.795 -71.027 1.00 80.12 225 TYR A C 1
ATOM 1785 O O . TYR A 1 225 ? 68.466 0.311 -71.855 1.00 80.12 225 TYR A O 1
ATOM 1793 N N . LEU A 1 226 ? 67.798 2.079 -70.670 1.00 80.31 226 LEU A N 1
ATOM 1794 C CA . LEU A 1 226 ? 68.795 2.995 -71.227 1.00 80.31 226 LEU A CA 1
ATOM 1795 C C . LEU A 1 226 ? 70.232 2.559 -70.892 1.00 80.31 226 LEU A C 1
ATOM 1797 O O . LEU A 1 226 ? 71.089 2.553 -71.772 1.00 80.31 226 LEU A O 1
ATOM 1801 N N . ILE A 1 227 ? 70.503 2.173 -69.640 1.00 81.25 227 ILE A N 1
ATOM 1802 C CA . ILE A 1 227 ? 71.834 1.710 -69.207 1.00 81.25 227 ILE A CA 1
ATOM 1803 C C . ILE A 1 227 ? 72.243 0.435 -69.957 1.00 81.25 227 ILE A C 1
ATOM 1805 O O . ILE A 1 227 ? 73.385 0.322 -70.401 1.00 81.25 227 ILE A O 1
ATOM 1809 N N . THR A 1 228 ? 71.321 -0.514 -70.137 1.00 78.06 228 THR A N 1
ATOM 1810 C CA . THR A 1 228 ? 71.582 -1.744 -70.905 1.00 78.06 228 THR A CA 1
ATOM 1811 C C . THR A 1 228 ? 71.826 -1.453 -72.385 1.00 78.06 228 THR A C 1
ATOM 1813 O O . THR A 1 228 ? 72.764 -2.009 -72.954 1.00 78.06 228 THR A O 1
ATOM 1816 N N . LEU A 1 229 ? 71.085 -0.513 -72.981 1.00 75.12 229 LEU A N 1
ATOM 1817 C CA . LEU A 1 229 ? 71.324 -0.036 -74.347 1.00 75.12 229 LEU A CA 1
ATOM 1818 C C . LEU A 1 229 ? 72.737 0.552 -74.521 1.00 75.12 229 LEU A C 1
ATOM 1820 O O . LEU A 1 229 ? 73.435 0.232 -75.480 1.00 75.12 229 LEU A O 1
ATOM 1824 N N . GLN A 1 230 ? 73.171 1.381 -73.565 1.00 71.62 230 GLN A N 1
ATOM 1825 C CA . GLN A 1 230 ? 74.489 2.033 -73.552 1.00 71.62 230 GLN A CA 1
ATOM 1826 C C . GLN A 1 230 ? 75.640 1.040 -73.322 1.00 71.62 230 GLN A C 1
ATOM 1828 O O . GLN A 1 230 ? 76.730 1.196 -73.872 1.00 71.62 230 GLN A O 1
ATOM 1833 N N . LEU A 1 231 ? 75.423 -0.002 -72.515 1.00 69.88 231 LEU A N 1
ATOM 1834 C CA . LEU A 1 231 ? 76.396 -1.085 -72.347 1.00 69.88 231 LEU A CA 1
ATOM 1835 C C . LEU A 1 231 ? 76.540 -1.904 -73.633 1.00 69.88 231 LEU A C 1
ATOM 1837 O O . LEU A 1 231 ? 77.664 -2.212 -74.026 1.00 69.88 231 LEU A O 1
ATOM 1841 N N . ASN A 1 232 ? 75.432 -2.185 -74.325 1.00 64.12 232 ASN A N 1
ATOM 1842 C CA . ASN A 1 232 ? 75.458 -2.863 -75.621 1.00 64.12 232 ASN A CA 1
ATOM 1843 C C . ASN A 1 232 ? 76.146 -2.009 -76.699 1.00 64.12 232 ASN A C 1
ATOM 1845 O O . ASN A 1 232 ? 76.941 -2.533 -77.472 1.00 64.12 232 ASN A O 1
ATOM 1849 N N . SER A 1 233 ? 75.926 -0.689 -76.716 1.00 64.12 233 SER A N 1
ATOM 1850 C CA . SER A 1 233 ? 76.610 0.222 -77.646 1.00 64.12 233 SER A CA 1
ATOM 1851 C C . SER A 1 233 ? 78.121 0.312 -77.377 1.00 64.12 233 SER A C 1
ATOM 1853 O O . SER A 1 233 ? 78.917 0.392 -78.313 1.00 64.12 233 SER A O 1
ATOM 1855 N N . ARG A 1 234 ? 78.538 0.255 -76.102 1.00 59.03 234 ARG A N 1
ATOM 1856 C CA . ARG A 1 234 ? 79.951 0.309 -75.689 1.00 59.03 234 ARG A CA 1
ATOM 1857 C C . ARG A 1 234 ? 80.689 -1.016 -75.885 1.00 59.03 234 ARG A C 1
ATOM 1859 O O . ARG A 1 234 ? 81.860 -0.984 -76.247 1.00 59.03 234 ARG A O 1
ATOM 1866 N N . ALA A 1 235 ? 80.017 -2.155 -75.715 1.00 51.19 235 ALA A N 1
ATOM 1867 C CA . ALA A 1 235 ? 80.569 -3.481 -76.008 1.00 51.19 235 ALA A CA 1
ATOM 1868 C C . ALA A 1 235 ? 80.910 -3.657 -77.502 1.00 51.19 235 ALA A C 1
ATOM 1870 O O . ALA A 1 235 ? 81.898 -4.308 -77.840 1.00 51.19 235 ALA A O 1
ATOM 1871 N N . ILE A 1 236 ? 80.157 -3.002 -78.395 1.00 53.66 236 ILE A N 1
ATOM 1872 C CA . ILE A 1 236 ? 80.457 -2.945 -79.838 1.00 53.66 236 ILE A CA 1
ATOM 1873 C C . ILE A 1 236 ? 81.713 -2.091 -80.114 1.00 53.66 236 ILE A C 1
ATOM 1875 O O . ILE A 1 236 ? 82.396 -2.303 -81.110 1.00 53.66 236 ILE A O 1
ATOM 1879 N N . SER A 1 237 ? 82.082 -1.170 -79.213 1.00 51.25 237 SER A N 1
ATOM 1880 C CA . SER A 1 237 ? 83.292 -0.341 -79.347 1.00 51.25 237 SER A CA 1
ATOM 1881 C C . SER A 1 237 ? 84.582 -0.993 -78.812 1.00 51.25 237 SER A C 1
ATOM 1883 O O . SER A 1 237 ? 85.658 -0.474 -79.091 1.00 51.25 237 SER A O 1
ATOM 1885 N N . THR A 1 238 ? 84.527 -2.102 -78.056 1.00 40.28 238 THR A N 1
ATOM 1886 C CA . THR A 1 238 ? 85.703 -2.688 -77.362 1.00 40.28 238 THR A CA 1
ATOM 1887 C C . THR A 1 238 ? 86.265 -3.982 -77.971 1.00 40.28 238 THR A C 1
ATOM 1889 O O . THR A 1 238 ? 87.104 -4.620 -77.346 1.00 40.28 238 THR A O 1
ATOM 1892 N N . THR A 1 239 ? 85.849 -4.386 -79.175 1.00 37.78 239 THR A N 1
ATOM 1893 C CA . THR A 1 239 ? 86.408 -5.567 -79.884 1.00 37.78 239 THR A CA 1
ATOM 1894 C C . THR A 1 239 ? 87.367 -5.220 -81.025 1.00 37.78 239 THR A C 1
ATOM 1896 O O . THR A 1 239 ? 87.831 -6.108 -81.732 1.00 37.78 239 THR A O 1
ATOM 1899 N N . SER A 1 240 ? 87.730 -3.949 -81.187 1.00 44.25 240 SER A N 1
ATOM 1900 C CA . SER A 1 240 ? 88.726 -3.517 -82.168 1.00 44.25 240 SER A CA 1
ATOM 1901 C C . SER A 1 240 ? 89.943 -2.960 -81.442 1.00 44.25 240 SER A C 1
ATOM 1903 O O . SER A 1 240 ? 89.893 -1.809 -81.019 1.00 44.25 240 SER A O 1
ATOM 1905 N N . LEU A 1 241 ? 90.980 -3.789 -81.273 1.00 41.06 241 LEU A N 1
ATOM 1906 C CA . LEU A 1 241 ? 92.418 -3.483 -81.399 1.00 41.06 241 LEU A CA 1
ATOM 1907 C C . LEU A 1 241 ? 93.237 -4.644 -80.795 1.00 41.06 241 LEU A C 1
ATOM 1909 O O . LEU A 1 241 ? 93.468 -4.671 -79.590 1.00 41.06 241 LEU A O 1
ATOM 1913 N N . ASP A 1 242 ? 93.688 -5.576 -81.640 1.00 34.59 242 ASP A N 1
ATOM 1914 C CA . ASP A 1 242 ? 95.081 -6.035 -81.583 1.00 34.59 242 ASP A CA 1
ATOM 1915 C C . ASP A 1 242 ? 95.567 -6.481 -82.981 1.00 34.59 242 ASP A C 1
ATOM 1917 O O . ASP A 1 242 ? 94.900 -7.237 -83.686 1.00 34.59 242 ASP A O 1
ATOM 1921 N N . SER A 1 243 ? 96.695 -5.872 -83.346 1.00 40.16 243 SER A N 1
ATOM 1922 C CA . SER A 1 243 ? 97.661 -5.960 -84.455 1.00 40.16 243 SER A CA 1
ATOM 1923 C C . SER A 1 243 ? 97.480 -6.810 -85.735 1.00 40.16 243 SER A C 1
ATOM 1925 O O . SER A 1 243 ? 97.426 -8.034 -85.708 1.00 40.16 243 SER A O 1
ATOM 1927 N N . ASP A 1 244 ? 97.632 -6.071 -86.849 1.00 36.06 244 ASP A N 1
ATOM 1928 C CA . ASP A 1 244 ? 98.520 -6.251 -88.022 1.00 36.06 244 ASP A CA 1
ATOM 1929 C C . ASP A 1 244 ? 98.317 -7.362 -89.093 1.00 36.06 244 ASP A C 1
ATOM 1931 O O . ASP A 1 244 ? 98.147 -8.547 -88.833 1.00 36.06 244 ASP A O 1
ATOM 1935 N N . GLU A 1 245 ? 98.398 -6.876 -90.344 1.00 34.78 245 GLU A N 1
ATOM 1936 C CA . GLU A 1 245 ? 98.339 -7.452 -91.712 1.00 34.78 245 GLU A CA 1
ATOM 1937 C C . GLU A 1 245 ? 99.225 -8.705 -92.012 1.00 34.78 245 GLU A C 1
ATOM 1939 O O . GLU A 1 245 ? 100.106 -8.997 -91.205 1.00 34.78 245 GLU A O 1
ATOM 1944 N N . PRO A 1 246 ? 99.134 -9.403 -93.192 1.00 42.19 246 PRO A N 1
ATOM 1945 C CA . PRO A 1 246 ? 98.596 -8.944 -94.487 1.00 42.19 246 PRO A CA 1
ATOM 1946 C C . PRO A 1 246 ? 97.716 -9.910 -95.324 1.00 42.19 246 PRO A C 1
ATOM 1948 O O . PRO A 1 246 ? 97.725 -11.132 -95.208 1.00 42.19 246 PRO A O 1
ATOM 1951 N N . SER A 1 247 ? 96.993 -9.263 -96.243 1.00 43.97 247 SER A N 1
ATOM 1952 C CA . SER A 1 247 ? 96.286 -9.714 -97.458 1.00 43.97 247 SER A CA 1
ATOM 1953 C C . SER A 1 247 ? 96.362 -11.181 -97.959 1.00 43.97 247 SER A C 1
ATOM 1955 O O . SER A 1 247 ? 97.419 -11.702 -98.310 1.00 43.97 247 SER A O 1
ATOM 1957 N N . LYS A 1 248 ? 95.174 -11.765 -98.224 1.00 37.41 248 LYS A N 1
ATOM 1958 C CA . LYS A 1 248 ? 94.717 -12.202 -99.573 1.00 37.41 248 LYS A CA 1
ATOM 1959 C C . LYS A 1 248 ? 93.238 -12.647 -99.587 1.00 37.41 248 LYS A C 1
ATOM 1961 O O . LYS A 1 248 ? 92.892 -13.764 -99.238 1.00 37.41 248 LYS A O 1
ATOM 1966 N N . GLN A 1 249 ? 92.400 -11.711 -100.032 1.00 37.22 249 GLN A N 1
ATOM 1967 C CA . GLN A 1 249 ? 91.321 -11.839 -101.024 1.00 37.22 249 GLN A CA 1
ATOM 1968 C C . GLN A 1 249 ? 90.341 -13.033 -100.945 1.00 37.22 249 GLN A C 1
ATOM 1970 O O . GLN A 1 249 ? 90.635 -14.124 -101.426 1.00 37.22 249 GLN A O 1
ATOM 1975 N N . GLY A 1 250 ? 89.110 -12.731 -100.493 1.00 37.66 250 GLY A N 1
ATOM 1976 C CA . GLY A 1 250 ? 87.885 -13.422 -100.929 1.00 37.66 250 GLY A CA 1
ATOM 1977 C C . GLY A 1 250 ? 86.941 -13.996 -99.857 1.00 37.66 250 GLY A C 1
ATOM 1978 O O . GLY A 1 250 ? 86.468 -15.109 -100.046 1.00 37.66 250 GLY A O 1
ATOM 1979 N N . SER A 1 251 ? 86.653 -13.278 -98.761 1.00 32.88 251 SER A N 1
ATOM 1980 C CA . SER A 1 251 ? 85.555 -13.571 -97.800 1.00 32.88 251 SER A CA 1
ATOM 1981 C C . SER A 1 251 ? 84.230 -13.008 -98.350 1.00 32.88 251 SER A C 1
ATOM 1983 O O . SER A 1 251 ? 84.252 -11.929 -98.931 1.00 32.88 251 SER A O 1
ATOM 1985 N N . SER A 1 252 ? 83.089 -13.705 -98.400 1.00 35.50 252 SER A N 1
ATOM 1986 C CA . SER A 1 252 ? 82.233 -14.269 -97.335 1.00 35.50 252 SER A CA 1
ATOM 1987 C C . SER A 1 252 ? 81.518 -13.209 -96.472 1.00 35.50 252 SER A C 1
ATOM 1989 O O . SER A 1 252 ? 82.177 -12.376 -95.861 1.00 35.50 252 SER A O 1
ATOM 1991 N N . SER A 1 253 ? 80.177 -13.302 -96.478 1.00 49.44 253 SER A N 1
ATOM 1992 C CA . SER A 1 253 ? 79.183 -12.890 -95.466 1.00 49.44 253 SER A CA 1
ATOM 1993 C C . SER A 1 253 ? 79.250 -11.476 -94.865 1.00 49.44 253 SER A C 1
ATOM 1995 O O . SER A 1 253 ? 80.053 -11.245 -93.975 1.00 49.44 253 SER A O 1
ATOM 1997 N N . ASP A 1 254 ? 78.287 -10.601 -95.196 1.00 30.22 254 ASP A N 1
ATOM 1998 C CA . ASP A 1 254 ? 78.076 -9.327 -94.480 1.00 30.22 254 ASP A CA 1
ATOM 1999 C C . ASP A 1 254 ? 76.684 -9.262 -93.829 1.00 30.22 254 ASP A C 1
ATOM 2001 O O . ASP A 1 254 ? 75.704 -8.774 -94.396 1.00 30.22 254 ASP A O 1
ATOM 2005 N N . ALA A 1 255 ? 76.605 -9.759 -92.594 1.00 42.56 255 ALA A N 1
ATOM 2006 C CA . ALA A 1 255 ? 75.600 -9.320 -91.635 1.00 42.56 255 ALA A CA 1
ATOM 2007 C C . ALA A 1 255 ? 76.079 -7.983 -91.043 1.00 42.56 255 ALA A C 1
ATOM 2009 O O . ALA A 1 255 ? 77.081 -7.928 -90.333 1.00 42.56 255 ALA A O 1
ATOM 2010 N N . LEU A 1 256 ? 75.375 -6.901 -91.380 1.00 41.03 256 LEU A N 1
ATOM 2011 C CA . LEU A 1 256 ? 75.726 -5.534 -90.996 1.00 41.03 256 LEU A CA 1
ATOM 2012 C C . LEU A 1 256 ? 75.544 -5.319 -89.469 1.00 41.03 256 LEU A C 1
ATOM 2014 O O . LEU A 1 256 ? 74.456 -5.601 -88.961 1.00 41.03 256 LEU A O 1
ATOM 2018 N N . PRO A 1 257 ? 76.515 -4.749 -88.725 1.00 46.00 257 PRO A N 1
ATOM 2019 C CA . PRO A 1 257 ? 76.460 -4.648 -87.254 1.00 46.00 257 PRO A CA 1
ATOM 2020 C C . PRO A 1 257 ? 75.456 -3.626 -86.675 1.00 46.00 257 PRO A C 1
ATOM 2022 O O . PRO A 1 257 ? 75.395 -3.453 -85.459 1.00 46.00 257 PRO A O 1
ATOM 2025 N N . GLY A 1 258 ? 74.692 -2.909 -87.511 1.00 49.78 258 GLY A N 1
ATOM 2026 C CA . GLY A 1 258 ? 73.885 -1.746 -87.100 1.00 49.78 258 GLY A CA 1
ATOM 2027 C C . GLY A 1 258 ? 72.396 -1.999 -86.821 1.00 49.78 258 GLY A C 1
ATOM 2028 O O . GLY A 1 258 ? 71.764 -1.199 -86.136 1.00 49.78 258 GLY A O 1
ATOM 2029 N N . THR A 1 259 ? 71.815 -3.102 -87.300 1.00 55.38 259 THR A N 1
ATOM 2030 C CA . THR A 1 259 ? 70.346 -3.284 -87.317 1.00 55.38 259 THR A CA 1
ATOM 2031 C C . THR A 1 259 ? 69.743 -3.586 -85.942 1.00 55.38 259 THR A C 1
ATOM 2033 O O . THR A 1 259 ? 68.652 -3.114 -85.626 1.00 55.38 259 THR A O 1
ATOM 2036 N N . ALA A 1 260 ? 70.457 -4.325 -85.090 1.00 58.19 260 ALA A N 1
ATOM 2037 C CA . ALA A 1 260 ? 69.989 -4.675 -83.748 1.00 58.19 260 ALA A CA 1
ATOM 2038 C C . ALA A 1 260 ? 70.019 -3.476 -82.783 1.00 58.19 260 ALA A C 1
ATOM 2040 O O . ALA A 1 260 ? 69.102 -3.291 -81.984 1.00 58.19 260 ALA A O 1
ATOM 2041 N N . HIS A 1 261 ? 71.053 -2.633 -82.882 1.00 63.59 261 HIS A N 1
ATOM 2042 C CA . HIS A 1 261 ? 71.157 -1.414 -82.080 1.00 63.59 261 HIS A CA 1
ATOM 2043 C C . HIS A 1 261 ? 70.082 -0.398 -82.488 1.00 63.59 261 HIS A C 1
ATOM 2045 O O . HIS A 1 261 ? 69.445 0.202 -81.626 1.00 63.59 261 HIS A O 1
ATOM 2051 N N . GLU A 1 262 ? 69.849 -0.221 -83.791 1.00 67.19 262 GLU A N 1
ATOM 2052 C CA . GLU A 1 262 ? 68.830 0.699 -84.306 1.00 67.19 262 GLU A CA 1
ATOM 2053 C C . GLU A 1 262 ? 67.405 0.265 -83.909 1.00 67.19 262 GLU A C 1
ATOM 2055 O O . GLU A 1 262 ? 66.617 1.087 -83.430 1.00 67.19 262 GLU A O 1
ATOM 2060 N N . ALA A 1 263 ? 67.100 -1.036 -83.983 1.00 68.19 263 ALA A N 1
ATOM 2061 C CA . ALA A 1 263 ? 65.834 -1.593 -83.500 1.00 68.19 263 ALA A CA 1
ATOM 2062 C C . ALA A 1 263 ? 65.629 -1.343 -81.993 1.00 68.19 263 ALA A C 1
ATOM 2064 O O . ALA A 1 263 ? 64.590 -0.825 -81.584 1.00 68.19 263 ALA A O 1
ATOM 2065 N N . SER A 1 264 ? 66.651 -1.598 -81.173 1.00 73.88 264 SER A N 1
ATOM 2066 C CA . SER A 1 264 ? 66.564 -1.407 -79.721 1.00 73.88 264 SER A CA 1
ATOM 2067 C C . SER A 1 264 ? 66.476 0.081 -79.317 1.00 73.88 264 SER A C 1
ATOM 2069 O O . SER A 1 264 ? 65.765 0.430 -78.369 1.00 73.88 264 SER A O 1
ATOM 2071 N N . THR A 1 265 ? 67.108 0.997 -80.071 1.00 76.06 265 THR A N 1
ATOM 2072 C CA . THR A 1 265 ? 66.912 2.452 -79.891 1.00 76.06 265 THR A CA 1
ATOM 2073 C C . THR A 1 265 ? 65.503 2.907 -80.254 1.00 76.06 265 THR A C 1
ATOM 2075 O O . THR A 1 265 ? 64.953 3.782 -79.584 1.00 76.06 265 THR A O 1
ATOM 2078 N N . ARG A 1 266 ? 64.893 2.313 -81.284 1.00 75.81 266 ARG A N 1
ATOM 2079 C CA . ARG A 1 266 ? 63.519 2.624 -81.678 1.00 75.81 266 ARG A CA 1
ATOM 2080 C C . ARG A 1 266 ? 62.521 2.174 -80.611 1.00 75.81 266 ARG A C 1
ATOM 2082 O O . ARG A 1 266 ? 61.666 2.967 -80.227 1.00 75.81 266 ARG A O 1
ATOM 2089 N N . GLU A 1 267 ? 62.692 0.972 -80.068 1.00 76.31 267 GLU A N 1
ATOM 2090 C CA . GLU A 1 267 ? 61.883 0.457 -78.953 1.00 76.31 267 GLU A CA 1
ATOM 2091 C C . GLU A 1 267 ? 61.995 1.347 -77.704 1.00 76.31 267 GLU A C 1
ATOM 2093 O O . GLU A 1 267 ? 60.987 1.650 -77.065 1.00 76.31 267 GLU A O 1
ATOM 2098 N N . PHE A 1 268 ? 63.194 1.863 -77.396 1.00 79.31 268 PHE A N 1
ATOM 2099 C CA . PHE A 1 268 ? 63.371 2.831 -76.307 1.00 79.31 268 PHE A CA 1
ATOM 2100 C C . PHE A 1 268 ? 62.586 4.128 -76.540 1.00 79.31 268 PHE A C 1
ATOM 2102 O O . PHE A 1 268 ? 61.912 4.628 -75.638 1.00 79.31 268 PHE A O 1
ATOM 2109 N N . VAL A 1 269 ? 62.665 4.691 -77.750 1.00 80.44 269 VAL A N 1
ATOM 2110 C CA . VAL A 1 269 ? 61.953 5.929 -78.104 1.00 80.44 269 VAL A CA 1
ATOM 2111 C C . VAL A 1 269 ? 60.439 5.724 -78.032 1.00 80.44 269 VAL A C 1
ATOM 2113 O O . VAL A 1 269 ? 59.729 6.586 -77.506 1.00 80.44 269 VAL A O 1
ATOM 2116 N N . GLU A 1 270 ? 59.943 4.574 -78.488 1.00 79.81 270 GLU A N 1
ATOM 2117 C CA . GLU A 1 270 ? 58.532 4.193 -78.389 1.00 79.81 270 GLU A CA 1
ATOM 2118 C C . GLU A 1 270 ? 58.091 4.007 -76.921 1.00 79.81 270 GLU A C 1
ATOM 2120 O O . GLU A 1 270 ? 57.017 4.484 -76.541 1.00 79.81 270 GLU A O 1
ATOM 2125 N N . ALA A 1 271 ? 58.939 3.440 -76.056 1.00 79.25 271 ALA A N 1
ATOM 2126 C CA . ALA A 1 271 ? 58.676 3.301 -74.621 1.00 79.25 271 ALA A CA 1
ATOM 2127 C C . ALA A 1 271 ? 58.647 4.657 -73.883 1.00 79.25 271 ALA A C 1
ATOM 2129 O O . ALA A 1 271 ? 57.754 4.916 -73.069 1.00 79.25 271 ALA A O 1
ATOM 2130 N N . VAL A 1 272 ? 59.562 5.576 -74.216 1.00 79.75 272 VAL A N 1
ATOM 2131 C CA . VAL A 1 272 ? 59.563 6.956 -73.695 1.00 79.75 272 VAL A CA 1
ATOM 2132 C C . VAL A 1 272 ? 58.329 7.727 -74.176 1.00 79.75 272 VAL A C 1
ATOM 2134 O O . VAL A 1 272 ? 57.728 8.488 -73.410 1.00 79.75 272 VAL A O 1
ATOM 2137 N N . HIS A 1 273 ? 57.918 7.529 -75.429 1.00 80.56 273 HIS A N 1
ATOM 2138 C CA . HIS A 1 273 ? 56.699 8.122 -75.973 1.00 80.56 273 HIS A CA 1
ATOM 2139 C C . HIS A 1 273 ? 55.442 7.584 -75.268 1.00 80.56 273 HIS A C 1
ATOM 2141 O O . HIS A 1 273 ? 54.588 8.367 -74.847 1.00 80.56 273 HIS A O 1
ATOM 2147 N N . ALA A 1 274 ? 55.358 6.269 -75.045 1.00 80.69 274 ALA A N 1
ATOM 2148 C CA . ALA A 1 274 ? 54.273 5.642 -74.295 1.00 80.69 274 ALA A CA 1
ATOM 2149 C C . ALA A 1 274 ? 54.179 6.168 -72.854 1.00 80.69 274 ALA A C 1
ATOM 2151 O O . ALA A 1 274 ? 53.090 6.504 -72.392 1.00 80.69 274 ALA A O 1
ATOM 2152 N N . TYR A 1 275 ? 55.312 6.316 -72.161 1.00 81.56 275 TYR A N 1
ATOM 2153 C CA . TYR A 1 275 ? 55.360 6.897 -70.817 1.00 81.56 275 TYR A CA 1
ATOM 2154 C C . TYR A 1 275 ? 54.770 8.317 -70.773 1.00 81.56 275 TYR A C 1
ATOM 2156 O O . TYR A 1 275 ? 54.000 8.647 -69.869 1.00 81.56 275 TYR A O 1
ATOM 2164 N N . ARG A 1 276 ? 55.083 9.155 -71.772 1.00 79.69 276 ARG A N 1
ATOM 2165 C CA . ARG A 1 276 ? 54.541 10.523 -71.871 1.00 79.69 276 ARG A CA 1
ATOM 2166 C C . ARG A 1 276 ? 53.030 10.545 -72.091 1.00 79.69 276 ARG A C 1
ATOM 2168 O O . ARG A 1 276 ? 52.366 11.420 -71.544 1.00 79.69 276 ARG A O 1
ATOM 2175 N N . LEU A 1 277 ? 52.499 9.593 -72.857 1.00 80.44 277 LEU A N 1
ATOM 2176 C CA . LEU A 1 277 ? 51.058 9.464 -73.089 1.00 80.44 277 LEU A CA 1
ATOM 2177 C C . LEU A 1 277 ? 50.305 8.985 -71.842 1.00 80.44 277 LEU A C 1
ATOM 2179 O O . LEU A 1 277 ? 49.211 9.466 -71.568 1.00 80.44 277 LEU A O 1
ATOM 2183 N N . ILE A 1 278 ? 50.902 8.080 -71.065 1.00 82.25 278 ILE A N 1
ATOM 2184 C CA . ILE A 1 278 ? 50.304 7.541 -69.834 1.00 82.25 278 ILE A CA 1
ATOM 2185 C C . ILE A 1 278 ? 50.359 8.576 -68.691 1.00 82.25 278 ILE A C 1
ATOM 2187 O O . ILE A 1 278 ? 49.447 8.647 -67.868 1.00 82.25 278 ILE A O 1
ATOM 2191 N N . PHE A 1 279 ? 51.397 9.421 -68.658 1.00 80.38 279 PHE A N 1
ATOM 2192 C CA . PHE A 1 279 ? 51.607 10.447 -67.629 1.00 80.38 279 PHE A CA 1
ATOM 2193 C C . PHE A 1 279 ? 51.810 11.859 -68.215 1.00 80.38 279 PHE A C 1
ATOM 2195 O O . PHE A 1 279 ? 52.907 12.421 -68.098 1.00 80.38 279 PHE A O 1
ATOM 2202 N N . PRO A 1 280 ? 50.769 12.498 -68.777 1.00 69.31 280 PRO A N 1
ATOM 2203 C CA . PRO A 1 280 ? 50.898 13.796 -69.451 1.00 69.31 280 PRO A CA 1
ATOM 2204 C C . PRO A 1 280 ? 51.302 14.950 -68.511 1.00 69.31 280 PRO A C 1
ATOM 2206 O O . PRO A 1 280 ? 52.034 15.855 -68.909 1.00 69.31 280 PRO A O 1
ATOM 2209 N N . ASP A 1 281 ? 50.913 14.898 -67.233 1.00 63.44 281 ASP A N 1
ATOM 2210 C CA . ASP A 1 281 ? 51.219 15.942 -66.236 1.00 63.44 281 ASP A CA 1
ATOM 2211 C C . ASP A 1 281 ? 52.652 15.861 -65.667 1.00 63.44 281 ASP A C 1
ATOM 2213 O O . ASP A 1 281 ? 53.082 16.716 -64.887 1.00 63.44 281 ASP A O 1
ATOM 2217 N N . SER A 1 282 ? 53.419 14.827 -66.028 1.00 56.78 282 SER A N 1
ATOM 2218 C CA . SER A 1 282 ? 54.690 14.490 -65.378 1.00 56.78 282 SER A CA 1
ATOM 2219 C C . SER A 1 282 ? 55.810 15.519 -65.550 1.00 56.78 282 SER A C 1
ATOM 2221 O O . SER A 1 282 ? 56.689 15.561 -64.685 1.00 56.78 282 SER A O 1
ATOM 2223 N N . LEU A 1 283 ? 55.763 16.340 -66.605 1.00 50.62 283 LEU A N 1
ATOM 2224 C CA . LEU A 1 283 ? 56.810 17.303 -66.964 1.00 50.62 283 LEU A CA 1
ATOM 2225 C C . LEU A 1 283 ? 56.605 18.703 -66.354 1.00 50.62 283 LEU A C 1
ATOM 2227 O O . LEU A 1 283 ? 57.574 19.438 -66.193 1.00 50.62 283 LEU A O 1
ATOM 2231 N N . ARG A 1 284 ? 55.376 19.078 -65.955 1.00 48.91 284 ARG A N 1
ATOM 2232 C CA . ARG A 1 284 ? 55.105 20.412 -65.370 1.00 48.91 284 ARG A CA 1
ATOM 2233 C C . ARG A 1 284 ? 55.728 20.612 -63.985 1.00 48.91 284 ARG A C 1
ATOM 2235 O O . ARG A 1 284 ? 55.908 21.748 -63.559 1.00 48.91 284 ARG A O 1
ATOM 2242 N N . ARG A 1 285 ? 56.041 19.529 -63.260 1.00 42.03 285 ARG A N 1
ATOM 2243 C CA . ARG A 1 285 ? 56.579 19.604 -61.888 1.00 42.03 285 ARG A CA 1
ATOM 2244 C C . ARG A 1 285 ? 58.104 19.810 -61.848 1.00 42.03 285 ARG A C 1
ATOM 2246 O O . ARG A 1 285 ? 58.583 20.437 -60.911 1.00 42.03 285 ARG A O 1
ATOM 2253 N N . SER A 1 286 ? 58.853 19.386 -62.871 1.00 34.88 286 SER A N 1
ATOM 2254 C CA . SER A 1 286 ? 60.320 19.548 -62.912 1.00 34.88 286 SER A CA 1
ATOM 2255 C C . SER A 1 286 ? 60.786 20.961 -63.295 1.00 34.88 286 SER A C 1
ATOM 2257 O O . SER A 1 286 ? 61.917 21.320 -62.991 1.00 34.88 286 SER A O 1
ATOM 2259 N N . THR A 1 287 ? 59.935 21.793 -63.907 1.00 40.62 287 THR A N 1
ATOM 2260 C CA . THR A 1 287 ? 60.275 23.186 -64.267 1.00 40.62 287 THR A CA 1
ATOM 2261 C C . THR A 1 287 ? 60.010 24.201 -63.151 1.00 40.62 287 THR A C 1
ATOM 2263 O O . THR A 1 287 ? 60.524 25.311 -63.217 1.00 40.62 287 THR A O 1
ATOM 2266 N N . ASN A 1 288 ? 59.244 23.843 -62.113 1.00 40.16 288 ASN A N 1
ATOM 2267 C CA . ASN A 1 288 ? 58.844 24.784 -61.055 1.00 40.16 288 ASN A CA 1
ATOM 2268 C C . ASN A 1 288 ? 59.725 24.731 -59.795 1.00 40.16 288 ASN A C 1
ATOM 2270 O O . ASN A 1 288 ? 59.601 25.599 -58.935 1.00 40.16 288 ASN A O 1
ATOM 2274 N N . GLN A 1 289 ? 60.638 23.760 -59.676 1.00 39.41 289 GLN A N 1
ATOM 2275 C CA . GLN A 1 289 ? 61.494 23.613 -58.489 1.00 39.41 289 GLN A CA 1
ATOM 2276 C C . GLN A 1 289 ? 62.776 24.471 -58.528 1.00 39.41 289 GLN A C 1
ATOM 2278 O O . GLN A 1 289 ? 63.482 24.572 -57.530 1.00 39.41 289 GLN A O 1
ATOM 2283 N N . THR A 1 290 ? 63.050 25.165 -59.638 1.00 38.72 290 THR A N 1
ATOM 2284 C CA . THR A 1 290 ? 64.105 26.193 -59.732 1.00 38.72 290 THR A CA 1
ATOM 2285 C C . THR A 1 290 ? 63.613 27.605 -59.392 1.00 38.72 290 THR A C 1
ATOM 2287 O O . THR A 1 290 ? 64.425 28.522 -59.307 1.00 38.72 290 THR A O 1
ATOM 2290 N N . CYS A 1 291 ? 62.314 27.797 -59.130 1.00 37.12 291 CYS A N 1
ATOM 2291 C CA . CYS A 1 291 ? 61.716 29.115 -58.899 1.00 37.12 291 CYS A CA 1
ATOM 2292 C C . CYS A 1 291 ? 61.061 29.246 -57.511 1.00 37.12 291 CYS A C 1
ATOM 2294 O O . CYS A 1 291 ? 59.961 29.766 -57.376 1.00 37.12 291 CYS A O 1
ATOM 2296 N N . THR A 1 292 ? 61.732 28.790 -56.451 1.00 39.34 292 THR A N 1
ATOM 2297 C CA . THR A 1 292 ? 61.377 29.126 -55.058 1.00 39.34 292 THR A CA 1
ATOM 2298 C C . THR A 1 292 ? 62.630 29.507 -54.268 1.00 39.34 292 THR A C 1
ATOM 2300 O O . THR A 1 292 ? 63.008 28.855 -53.300 1.00 39.34 292 THR A O 1
ATOM 2303 N N . ARG A 1 293 ? 63.305 30.579 -54.698 1.00 38.38 293 ARG A N 1
ATOM 2304 C CA . ARG A 1 293 ? 64.245 31.352 -53.868 1.00 38.38 293 ARG A CA 1
ATOM 2305 C C . ARG A 1 293 ? 63.857 32.831 -53.912 1.00 38.38 293 ARG A C 1
ATOM 2307 O O . ARG A 1 293 ? 64.552 33.650 -54.490 1.00 38.38 293 ARG A O 1
ATOM 2314 N N . SER A 1 294 ? 62.698 33.130 -53.342 1.00 34.06 294 SER A N 1
ATOM 2315 C CA . SER A 1 294 ? 62.262 34.433 -52.817 1.00 34.06 294 SER A CA 1
ATOM 2316 C C . SER A 1 294 ? 60.880 34.143 -52.225 1.00 34.06 294 SER A C 1
ATOM 2318 O O . SER A 1 294 ? 59.991 33.717 -52.947 1.00 34.06 294 SER A O 1
ATOM 2320 N N . GLY A 1 295 ? 60.716 34.038 -50.911 1.00 35.53 295 GLY A N 1
ATOM 2321 C CA . GLY A 1 295 ? 60.690 35.195 -50.031 1.00 35.53 295 G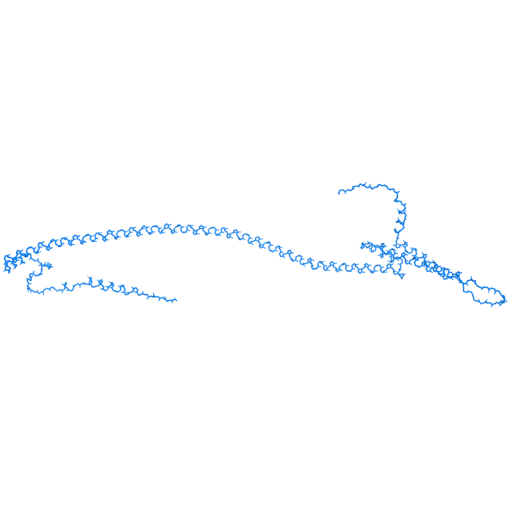LY A CA 1
ATOM 2322 C C . GLY A 1 295 ? 59.225 35.579 -49.805 1.00 35.53 295 GLY A C 1
ATOM 2323 O O . GLY A 1 295 ? 58.571 36.036 -50.731 1.00 35.53 295 GLY A O 1
ATOM 2324 N N . TYR A 1 296 ? 58.770 35.397 -48.563 1.00 31.67 296 TYR A N 1
ATOM 2325 C CA . TYR A 1 296 ? 57.487 35.798 -47.964 1.00 31.67 296 TYR A CA 1
ATOM 2326 C C . TYR A 1 296 ? 56.373 34.745 -47.868 1.00 31.67 296 TYR A C 1
ATOM 2328 O O . TYR A 1 296 ? 55.655 34.394 -48.797 1.00 31.67 296 TYR A O 1
ATOM 2336 N N . GLN A 1 297 ? 56.278 34.282 -46.626 1.00 34.75 297 GLN A N 1
ATOM 2337 C CA . GLN A 1 297 ? 55.267 33.470 -45.981 1.00 34.75 297 GLN A CA 1
ATOM 2338 C C . GLN A 1 297 ? 54.224 34.407 -45.341 1.00 34.75 297 GLN A C 1
ATOM 2340 O O . GLN A 1 297 ? 54.536 35.562 -45.053 1.00 34.75 297 GLN A O 1
ATOM 2345 N N . VAL A 1 298 ? 53.067 33.831 -44.995 1.00 33.81 298 VAL A N 1
ATOM 2346 C CA . VAL A 1 298 ? 51.986 34.368 -44.141 1.00 33.81 298 VAL A CA 1
ATOM 2347 C C . VAL A 1 298 ? 50.940 35.201 -44.885 1.00 33.81 298 VAL A C 1
ATOM 2349 O O . VAL A 1 298 ? 51.252 36.271 -45.372 1.00 33.81 298 VAL A O 1
ATOM 2352 N N . TRP A 1 299 ? 49.697 34.704 -44.948 1.00 29.09 299 TRP A N 1
ATOM 2353 C CA . TRP A 1 299 ? 48.493 35.345 -44.388 1.00 29.09 299 TRP A CA 1
ATOM 2354 C C . TRP A 1 299 ? 47.322 34.339 -44.379 1.00 29.09 299 TRP A C 1
ATOM 2356 O O . TRP A 1 299 ? 46.912 33.846 -45.421 1.00 29.09 299 TRP A O 1
ATOM 2366 N N . MET A 1 300 ? 46.837 34.073 -43.159 1.00 30.08 300 MET A N 1
ATOM 2367 C CA . MET A 1 300 ? 45.448 33.817 -42.740 1.00 30.08 300 MET A CA 1
ATOM 2368 C C . MET A 1 300 ? 44.587 32.741 -43.426 1.00 30.08 300 MET A C 1
ATOM 2370 O O . MET A 1 300 ? 44.267 32.827 -44.604 1.00 30.08 300 MET A O 1
ATOM 2374 N N . ASN A 1 301 ? 43.997 31.858 -42.611 1.00 32.50 301 ASN A N 1
ATOM 2375 C CA . ASN A 1 301 ? 42.624 32.096 -42.148 1.00 32.50 301 ASN A CA 1
ATOM 2376 C C . ASN A 1 301 ? 42.244 31.239 -40.930 1.00 32.50 301 ASN A C 1
ATOM 2378 O O . ASN A 1 301 ? 42.793 30.158 -40.722 1.00 32.50 301 ASN A O 1
ATOM 2382 N N . TYR A 1 302 ? 41.356 31.855 -40.147 1.00 41.38 302 TYR A N 1
ATOM 2383 C CA . TYR A 1 302 ? 40.676 31.440 -38.919 1.00 41.38 302 TYR A CA 1
ATOM 2384 C C . TYR A 1 302 ? 40.005 30.065 -38.976 1.00 41.38 302 TYR A C 1
ATOM 2386 O O . TYR A 1 302 ? 39.507 29.697 -40.063 1.00 41.38 302 TYR A O 1
#

Sequence (302 aa):
MAADDIPLDDKAKRMRDLLSSFYAPDPSTASNTSSKYVSLDAINTTSFDADQYMNLLAQKSNLEGLLQRHVEMAAEIKNLDTDLQMLVYENYNKFISATETIKRMKNNIVGMEANMEQLLKKIMSVQSRSDGVNTSLFEKREHIEKLHRTRNLLRKVQAYGDSSFQDCKRASEEAMSIIIKNLQEKVCLDSESVQVRAEAVVLLKQLNFQVDSLKAKLLETLEKYLITLQLNSRAISTTSLDSDEPSKQGSSSDALPGTAHEASTREFVEAVHAYRLIFPDSLRRSTNQTCTRSGYQVWMNY